Protein AF-A0A4P6P879-F1 (afdb_monomer)

Solvent-accessible surface area (backbone atoms only — not comparable to full-atom values): 18574 Å² total; per-residue (Å²): 135,86,82,82,80,83,80,78,81,81,80,88,76,80,97,65,87,77,77,68,68,62,49,76,44,60,53,79,75,49,51,70,60,40,69,49,75,51,76,54,94,90,34,53,30,33,41,29,28,63,35,76,68,46,49,55,52,47,68,66,58,77,67,74,87,48,72,60,19,49,53,48,20,42,33,43,28,16,52,76,67,34,35,59,60,36,40,61,31,41,62,41,30,53,52,40,63,72,67,57,37,61,81,78,70,46,84,54,44,59,33,39,34,34,41,37,82,75,69,39,63,48,46,76,42,72,90,80,53,29,27,33,30,80,87,76,69,50,51,21,33,74,81,32,43,46,69,60,89,58,62,81,75,31,56,48,44,42,20,63,47,65,52,74,59,92,52,37,34,36,40,56,44,80,84,78,93,70,70,49,80,58,71,74,68,57,88,80,45,94,60,56,70,70,56,34,44,54,49,22,46,60,61,60,33,49,70,57,38,48,57,52,40,75,74,38,64,74,57,65,77,44,56,50,100,56,47,37,43,61,45,37,61,21,24,68,46,52,63,67,51,30,47,54,43,46,79,70,67,39,66,45,64,56,50,19,76,84,35,45,37,20,49,54,44,3,52,77,71,65,31,45,70,44,28,14,53,37,47,73,60,67,31,74,55,62,58,50,72,57,96,92,38,51,30,66,26,50,60,56,44,35,34,74,74,68,66,38,52,70,68,60,38,50,51,53,54,49,55,29,51,54,56,51,78,76,116

Organism: NCBI:txid718192

Secondary structure (DSSP, 8-state):
--------------S---PPPPEEEEGGGSPBTSEEEEEETTEEEEEEB--HHHHHHHHH--PPPPHHHHHHHHHHHHHHH-HHHHHHHHHHHHHHHHTTHHHHH-SSEEEE-B-TTT-PBPEEETTTTEEEETTTTEEEETTS-BSS--GGG--------EEEETTEEEEPPP--SS-------TTTSSS-HHHHHHHHHHTT-HHHHHHHHHH-GGGGG---TT---HHHHHTTS-HHHHHHHHHTT--SSPPPTTS--HHHHHHHTT-HHHHHHHHHTT---S-EEETTEEEPPHHHIIIIIS---HHHHHHHHHHHHHHHH--

Structure (mmCIF, N/CA/C/O backbone):
data_AF-A0A4P6P879-F1
#
_entry.id   AF-A0A4P6P879-F1
#
loop_
_atom_site.group_PDB
_atom_site.id
_atom_site.type_symbol
_atom_site.label_atom_id
_atom_site.label_alt_id
_atom_site.label_comp_id
_atom_site.label_asym_id
_atom_site.label_entity_id
_atom_site.label_seq_id
_atom_site.pdbx_PDB_ins_code
_atom_site.Cartn_x
_atom_site.Cartn_y
_atom_site.Cartn_z
_atom_site.occupancy
_atom_site.B_iso_or_equiv
_atom_site.auth_seq_id
_atom_site.auth_comp_id
_atom_site.auth_asym_id
_atom_site.auth_atom_id
_atom_site.pdbx_PDB_model_num
ATOM 1 N N . MET A 1 1 ? -18.768 2.210 -43.952 1.00 38.03 1 MET A N 1
ATOM 2 C CA . MET A 1 1 ? -17.533 1.790 -43.252 1.00 38.03 1 MET A CA 1
ATOM 3 C C . MET A 1 1 ? -17.936 1.179 -41.919 1.00 38.03 1 MET A C 1
ATOM 5 O O . MET A 1 1 ? -18.589 1.850 -41.131 1.00 38.03 1 MET A O 1
ATOM 9 N N . LYS A 1 2 ? -17.688 -0.123 -41.742 1.00 30.06 2 LYS A N 1
ATOM 10 C CA . LYS A 1 2 ? -18.157 -0.923 -40.600 1.00 30.06 2 LYS A CA 1
ATOM 11 C C . LYS A 1 2 ? -17.471 -0.458 -39.306 1.00 30.06 2 LYS A C 1
ATOM 13 O O . LYS A 1 2 ? -16.247 -0.473 -39.237 1.00 30.06 2 LYS A O 1
ATOM 18 N N . LYS A 1 3 ? -18.254 -0.062 -38.295 1.00 31.73 3 LYS A N 1
ATOM 19 C CA . LYS A 1 3 ? -17.787 0.110 -36.911 1.00 31.73 3 LYS A CA 1
ATOM 20 C C . LYS A 1 3 ? -17.579 -1.283 -36.316 1.00 31.73 3 LYS A C 1
ATOM 22 O O . LYS A 1 3 ? -18.543 -2.028 -36.165 1.00 31.73 3 LYS A O 1
ATOM 27 N N . LEU A 1 4 ? -16.330 -1.644 -36.036 1.00 29.70 4 LEU A N 1
ATOM 28 C CA . LEU A 1 4 ? -15.995 -2.859 -35.301 1.00 29.70 4 LEU A CA 1
ATOM 29 C C . LEU A 1 4 ? -16.229 -2.575 -33.811 1.00 29.70 4 LEU A C 1
ATOM 31 O O . LEU A 1 4 ? -15.436 -1.896 -33.166 1.00 29.70 4 LEU A O 1
ATOM 35 N N . LEU A 1 5 ? -17.376 -3.026 -33.309 1.00 29.38 5 LEU A N 1
ATOM 36 C CA . LEU A 1 5 ? -17.724 -3.018 -31.894 1.00 29.38 5 LEU A CA 1
ATOM 37 C C . LEU A 1 5 ? -16.900 -4.130 -31.222 1.00 29.38 5 LEU A C 1
ATOM 3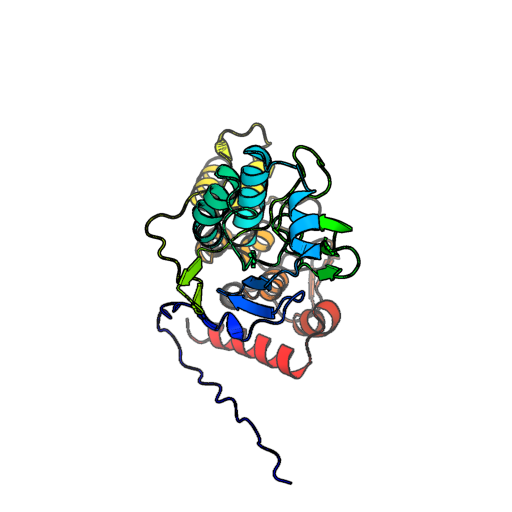9 O O . LEU A 1 5 ? -17.183 -5.310 -31.424 1.00 29.38 5 LEU A O 1
ATOM 43 N N . LEU A 1 6 ? -15.840 -3.775 -30.493 1.00 26.84 6 LEU A N 1
ATOM 44 C CA . LEU A 1 6 ? -15.086 -4.740 -29.694 1.00 26.84 6 LEU A CA 1
ATOM 45 C C . LEU A 1 6 ? -15.890 -5.015 -28.415 1.00 26.84 6 LEU A C 1
ATOM 47 O O . LEU A 1 6 ? -15.860 -4.236 -27.466 1.00 26.84 6 LEU A O 1
ATOM 51 N N . LEU A 1 7 ? -16.672 -6.092 -28.441 1.00 26.25 7 LEU A N 1
ATOM 52 C CA . LEU A 1 7 ? -17.423 -6.597 -27.298 1.00 26.25 7 LEU A CA 1
ATOM 53 C C . LEU A 1 7 ? -16.420 -7.208 -26.301 1.00 26.25 7 LEU A C 1
ATOM 55 O O . LEU A 1 7 ? -15.882 -8.286 -26.547 1.00 26.25 7 LEU A O 1
ATOM 59 N N . ILE A 1 8 ? -16.126 -6.513 -25.201 1.00 30.23 8 ILE A N 1
ATOM 60 C CA . ILE A 1 8 ? -15.365 -7.090 -24.087 1.00 30.23 8 ILE A CA 1
ATOM 61 C C . ILE A 1 8 ? -16.363 -7.882 -23.239 1.00 30.23 8 ILE A C 1
ATOM 63 O O . ILE A 1 8 ? -17.194 -7.309 -22.540 1.00 30.23 8 ILE A O 1
ATOM 67 N N . LEU A 1 9 ? -16.309 -9.210 -23.351 1.00 25.48 9 LEU A N 1
ATOM 68 C CA . LEU A 1 9 ? -17.027 -10.130 -22.472 1.00 25.48 9 LEU A CA 1
ATOM 69 C C . LEU A 1 9 ? -16.445 -10.017 -21.058 1.00 25.48 9 LEU A C 1
ATOM 71 O O . LEU A 1 9 ? -15.342 -10.490 -20.793 1.00 25.48 9 LEU A O 1
ATOM 75 N N . ILE A 1 10 ? -17.195 -9.390 -20.151 1.00 33.72 10 ILE A N 1
ATOM 76 C CA . ILE A 1 10 ? -16.936 -9.456 -18.713 1.00 33.72 10 ILE A CA 1
ATOM 77 C C . ILE A 1 10 ? -17.448 -10.817 -18.247 1.00 33.72 10 ILE A C 1
ATOM 79 O O . ILE A 1 10 ? -18.652 -11.037 -18.134 1.00 33.72 10 ILE A O 1
ATOM 83 N N . VAL A 1 11 ? -16.526 -11.748 -18.024 1.00 28.61 11 VAL A N 1
ATOM 84 C CA . VAL A 1 11 ? -16.827 -13.043 -17.419 1.00 28.61 11 VAL A CA 1
ATOM 85 C C . VAL A 1 11 ? -16.623 -12.896 -15.914 1.00 28.61 11 VAL A C 1
ATOM 87 O O . VAL A 1 11 ? -15.495 -12.853 -15.429 1.00 28.61 11 VAL A O 1
ATOM 90 N N . SER A 1 12 ? -17.723 -12.774 -15.173 1.00 38.22 12 SER A N 1
ATOM 91 C CA . SER A 1 12 ? -17.740 -12.907 -13.719 1.00 38.22 12 SER A CA 1
ATOM 92 C C . SER A 1 12 ? -17.743 -14.392 -13.353 1.00 38.22 12 SER A C 1
ATOM 94 O O . SER A 1 12 ? -18.744 -15.077 -13.528 1.00 38.22 12 SER A O 1
ATOM 96 N N . PHE A 1 13 ? -16.630 -14.904 -12.828 1.00 33.41 13 PHE A N 1
ATOM 97 C CA . PHE A 1 13 ? -16.599 -16.207 -12.161 1.00 33.41 13 PHE A CA 1
ATOM 98 C C . PHE A 1 13 ? -15.803 -16.114 -10.861 1.00 33.41 13 PHE A C 1
ATOM 100 O O . PHE A 1 13 ? -14.719 -15.533 -10.805 1.00 33.41 13 PHE A O 1
ATOM 107 N N . GLY A 1 14 ? -16.407 -16.642 -9.798 1.00 32.06 14 GLY A N 1
ATOM 108 C CA . GLY A 1 14 ? -15.864 -16.629 -8.450 1.00 32.06 14 GLY A CA 1
ATOM 109 C C . GLY A 1 14 ? -14.714 -17.611 -8.232 1.00 32.06 14 GLY A C 1
ATOM 110 O O . GLY A 1 14 ? -14.540 -18.579 -8.963 1.00 32.06 14 GLY A O 1
ATOM 111 N N . GLY A 1 15 ? -13.970 -17.364 -7.154 1.00 36.19 15 GLY A N 1
ATOM 112 C CA . GLY A 1 15 ? -13.419 -18.413 -6.293 1.00 36.19 15 GLY A CA 1
ATOM 113 C C . GLY A 1 15 ? -12.375 -19.380 -6.857 1.00 36.19 15 GLY A C 1
ATOM 114 O O . GLY A 1 15 ? -12.137 -20.395 -6.212 1.00 36.19 15 GLY A O 1
ATOM 115 N N . GLN A 1 16 ? -11.729 -19.104 -7.991 1.00 30.27 16 GLN A N 1
ATOM 116 C CA . GLN A 1 16 ? -10.491 -19.790 -8.380 1.00 30.27 16 GLN A CA 1
ATOM 117 C C . GLN A 1 16 ? -9.302 -18.852 -8.180 1.00 30.27 16 GLN A C 1
ATOM 119 O O . GLN A 1 16 ? -9.335 -17.689 -8.582 1.00 30.27 16 GLN A O 1
ATOM 124 N N . ALA A 1 17 ? -8.254 -19.354 -7.523 1.00 37.59 17 ALA A N 1
ATOM 125 C CA . ALA A 1 17 ? -6.972 -18.673 -7.456 1.00 37.59 17 ALA A CA 1
ATOM 126 C C . ALA A 1 17 ? -6.462 -18.499 -8.893 1.00 37.59 17 ALA A C 1
ATOM 128 O O . ALA A 1 17 ? -5.999 -19.457 -9.503 1.00 37.59 17 ALA A O 1
ATOM 129 N N . PHE A 1 18 ? -6.609 -17.296 -9.449 1.00 42.91 18 PHE A N 1
ATOM 130 C CA . PHE A 1 18 ? -6.016 -16.948 -10.733 1.00 42.91 18 PHE A CA 1
ATOM 131 C C . PHE A 1 18 ? -4.501 -17.131 -10.612 1.00 42.91 18 PHE A C 1
ATOM 133 O O . PHE A 1 18 ? -3.836 -16.380 -9.890 1.00 42.91 18 PHE A O 1
ATOM 140 N N . GLU A 1 19 ? -3.955 -18.135 -11.297 1.00 58.19 19 GLU A N 1
ATOM 141 C CA . GLU A 1 19 ? -2.528 -18.158 -11.586 1.00 58.19 19 GLU A CA 1
ATOM 142 C C . GLU A 1 19 ? -2.240 -16.933 -12.450 1.00 58.19 19 GLU A C 1
ATOM 144 O O . GLU A 1 19 ? -2.806 -16.742 -13.525 1.00 58.19 19 GLU A O 1
ATOM 149 N N . VAL A 1 20 ? -1.424 -16.030 -11.918 1.00 74.75 20 VAL A N 1
ATOM 150 C CA . VAL A 1 20 ? -0.983 -14.859 -12.668 1.00 74.75 20 VAL A CA 1
ATOM 151 C C . VAL A 1 20 ? -0.050 -15.385 -13.746 1.00 74.75 20 VAL A C 1
ATOM 153 O O . VAL A 1 20 ? 0.954 -16.004 -13.412 1.00 74.75 20 VAL A O 1
ATOM 156 N N . GLU A 1 21 ? -0.381 -15.166 -15.013 1.00 86.38 21 GLU A N 1
ATOM 157 C CA . GLU A 1 21 ? 0.463 -15.573 -16.135 1.00 86.38 21 GLU A CA 1
ATOM 158 C C . GLU A 1 21 ? 1.544 -14.529 -16.451 1.00 86.38 21 GLU A C 1
ATOM 160 O O . GLU A 1 21 ? 1.458 -13.356 -16.067 1.00 86.38 21 GLU A O 1
ATOM 165 N N . ASP A 1 22 ? 2.572 -14.966 -17.178 1.00 92.56 22 ASP A N 1
ATOM 166 C CA . ASP A 1 22 ? 3.590 -14.081 -17.736 1.00 92.56 22 ASP A CA 1
ATOM 167 C C . ASP A 1 22 ? 2.964 -13.064 -18.701 1.00 92.56 22 ASP A C 1
ATOM 169 O O . ASP A 1 22 ? 2.198 -13.419 -19.601 1.00 92.56 22 ASP A O 1
ATOM 173 N N . ILE A 1 23 ? 3.377 -11.800 -18.606 1.00 94.62 23 ILE A N 1
ATOM 174 C CA . ILE A 1 23 ? 3.010 -10.783 -19.596 1.00 94.62 23 ILE A CA 1
ATOM 175 C C . ILE A 1 23 ? 4.058 -10.775 -20.703 1.00 94.62 23 ILE A C 1
ATOM 177 O O . ILE A 1 23 ? 5.223 -10.460 -20.466 1.00 94.62 23 ILE A O 1
ATOM 181 N N . LYS A 1 24 ? 3.628 -11.065 -21.934 1.00 95.12 24 LYS A N 1
ATOM 182 C CA . LYS A 1 24 ? 4.489 -11.096 -23.123 1.00 95.12 24 LYS A CA 1
ATOM 183 C C . LYS A 1 24 ? 4.198 -9.904 -24.031 1.00 95.12 24 LYS A C 1
ATOM 185 O O . LYS A 1 24 ? 3.073 -9.718 -24.485 1.00 95.12 24 LYS A O 1
ATOM 190 N N . ILE A 1 25 ? 5.224 -9.115 -24.334 1.00 95.25 25 ILE A N 1
ATOM 191 C CA . ILE A 1 25 ? 5.142 -7.911 -25.167 1.00 95.25 25 ILE A CA 1
ATOM 192 C C . ILE A 1 25 ? 6.143 -8.033 -26.318 1.00 95.25 25 ILE A C 1
ATOM 194 O O . ILE A 1 25 ? 7.320 -8.319 -26.110 1.00 95.25 25 ILE A O 1
ATOM 198 N N . ASN A 1 26 ? 5.695 -7.776 -27.549 1.00 94.88 26 ASN A N 1
ATOM 199 C CA . ASN A 1 26 ? 6.602 -7.691 -28.692 1.00 94.88 26 ASN A CA 1
ATOM 200 C C . ASN A 1 26 ? 7.369 -6.356 -28.657 1.00 94.88 26 ASN A C 1
ATOM 202 O O . ASN A 1 26 ? 6.819 -5.295 -28.954 1.00 94.88 26 ASN A O 1
ATOM 206 N N . ALA A 1 27 ? 8.656 -6.422 -28.329 1.00 91.88 27 ALA A N 1
ATOM 207 C CA . ALA A 1 27 ? 9.591 -5.306 -28.244 1.00 91.88 27 ALA A CA 1
ATOM 208 C C . ALA A 1 27 ? 9.759 -4.517 -29.555 1.00 91.88 27 ALA A C 1
ATO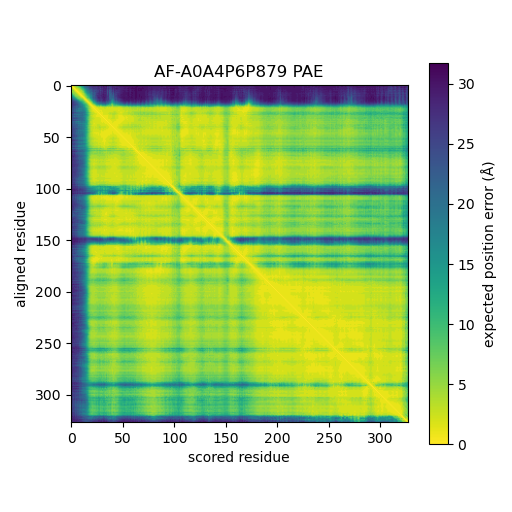M 210 O O . ALA A 1 27 ? 10.152 -3.342 -29.530 1.00 91.88 27 ALA A O 1
ATOM 211 N N . ALA A 1 28 ? 9.479 -5.132 -30.708 1.00 90.88 28 ALA A N 1
ATOM 212 C CA . ALA A 1 28 ? 9.500 -4.438 -31.995 1.00 90.88 28 ALA A CA 1
ATOM 213 C C . ALA A 1 28 ? 8.370 -3.402 -32.100 1.00 90.88 28 ALA A C 1
ATOM 215 O O . ALA A 1 28 ? 8.560 -2.359 -32.719 1.00 90.88 28 ALA A O 1
ATOM 216 N N . ASN A 1 29 ? 7.244 -3.655 -31.428 1.00 94.06 29 ASN A N 1
ATOM 217 C CA . ASN A 1 29 ? 6.055 -2.803 -31.459 1.00 94.06 29 ASN A CA 1
ATOM 218 C C . ASN A 1 29 ? 6.073 -1.707 -30.384 1.00 94.06 29 ASN A C 1
ATOM 220 O O . ASN A 1 29 ? 5.178 -0.864 -30.355 1.00 94.06 29 ASN A O 1
ATOM 224 N N . LEU A 1 30 ? 7.061 -1.716 -29.483 1.00 95.31 30 LEU A N 1
ATOM 225 C CA . LEU A 1 30 ? 7.176 -0.688 -28.455 1.00 95.31 30 LEU A CA 1
ATOM 226 C C . LEU A 1 30 ? 7.510 0.670 -29.092 1.00 95.31 30 LEU A C 1
ATOM 228 O O . LEU A 1 30 ? 8.489 0.759 -29.846 1.00 95.31 30 LEU A O 1
ATOM 232 N N . PRO A 1 31 ? 6.756 1.737 -28.764 1.00 96.56 31 PRO A N 1
ATOM 233 C CA . PRO A 1 31 ? 7.074 3.073 -29.233 1.00 96.56 31 PRO A CA 1
ATOM 234 C C . PRO A 1 31 ? 8.420 3.511 -28.655 1.00 96.56 31 PRO A C 1
ATOM 236 O O . PRO A 1 31 ? 8.660 3.426 -27.450 1.00 96.56 31 PRO A O 1
ATOM 239 N N . ILE A 1 32 ? 9.307 3.999 -29.520 1.00 95.50 32 ILE A N 1
ATOM 240 C CA . ILE A 1 32 ? 10.586 4.553 -29.079 1.00 95.50 32 ILE A CA 1
ATOM 241 C C . ILE A 1 32 ? 10.317 5.879 -28.367 1.00 95.50 32 ILE A C 1
ATOM 243 O O . ILE A 1 32 ? 9.577 6.728 -28.863 1.00 95.50 32 ILE A O 1
ATOM 247 N N . GLY A 1 33 ? 10.933 6.062 -27.205 1.00 95.31 33 GLY A N 1
ATOM 248 C CA . GLY A 1 33 ? 10.904 7.322 -26.473 1.00 95.31 33 GLY A CA 1
ATOM 249 C C . GLY A 1 33 ? 9.684 7.538 -25.582 1.00 95.31 33 GLY A C 1
ATOM 250 O O . GLY A 1 33 ? 9.679 8.491 -24.805 1.00 95.31 33 GLY A O 1
ATOM 251 N N . LYS A 1 34 ? 8.668 6.671 -25.663 1.00 96.62 34 LYS A N 1
ATOM 252 C CA . LYS A 1 34 ? 7.419 6.788 -24.902 1.00 96.62 34 LYS A CA 1
ATOM 253 C C . LYS A 1 34 ? 7.117 5.508 -24.140 1.00 96.62 34 LYS A C 1
ATOM 255 O O . LYS A 1 34 ? 7.379 4.410 -24.621 1.00 96.62 34 LYS A O 1
ATOM 260 N N . HIS A 1 35 ? 6.525 5.658 -22.960 1.00 97.06 35 HIS A N 1
ATOM 261 C CA . HIS A 1 35 ? 6.058 4.516 -22.188 1.00 97.06 35 HIS A CA 1
ATOM 262 C C . HIS A 1 35 ? 4.755 3.969 -22.763 1.00 97.06 35 HIS A C 1
ATOM 264 O O . HIS A 1 35 ? 3.842 4.741 -23.067 1.00 97.06 35 HIS A O 1
ATOM 270 N N . ILE A 1 36 ? 4.628 2.645 -22.796 1.00 97.06 36 ILE A N 1
ATOM 271 C CA . ILE A 1 36 ? 3.312 2.007 -22.687 1.00 97.06 36 ILE A CA 1
ATOM 272 C C . ILE A 1 36 ? 2.998 1.765 -21.209 1.00 97.06 36 ILE A C 1
ATOM 274 O O . ILE A 1 36 ? 3.911 1.631 -20.388 1.00 97.06 36 ILE A O 1
ATOM 278 N N . ARG A 1 37 ? 1.707 1.735 -20.869 1.00 96.06 37 ARG A N 1
ATOM 279 C CA . ARG A 1 37 ? 1.221 1.556 -19.498 1.00 96.06 37 ARG A CA 1
ATOM 280 C C . ARG A 1 37 ? 0.140 0.493 -19.458 1.00 96.06 37 ARG A C 1
ATOM 282 O O . ARG A 1 37 ? -0.705 0.450 -20.347 1.00 96.06 37 ARG A O 1
ATOM 289 N N . PHE A 1 38 ? 0.169 -0.330 -18.424 1.00 94.31 38 PHE A N 1
ATOM 290 C CA . PHE A 1 38 ? -0.857 -1.326 -18.133 1.00 94.31 38 PHE A CA 1
ATOM 291 C C . PHE A 1 38 ? -0.824 -1.669 -16.643 1.00 94.31 38 PHE A C 1
ATOM 293 O O . PHE A 1 38 ? 0.059 -1.225 -15.905 1.00 94.31 38 PHE A O 1
ATOM 300 N N . GLU A 1 39 ? -1.801 -2.447 -16.198 1.00 91.44 39 GLU A N 1
ATOM 301 C CA . GLU A 1 39 ? -1.866 -2.946 -14.833 1.00 91.44 39 GLU A CA 1
ATOM 302 C C . GLU A 1 39 ? -1.247 -4.347 -14.745 1.00 91.44 39 GLU A C 1
ATOM 304 O O . GLU A 1 39 ? -1.592 -5.236 -15.519 1.00 91.44 39 GLU A O 1
ATOM 309 N N . TRP A 1 40 ? -0.339 -4.550 -13.790 1.00 91.56 40 TRP A N 1
ATOM 310 C CA . TRP A 1 40 ? 0.222 -5.859 -13.447 1.00 91.56 40 TRP A CA 1
ATOM 311 C C . TRP A 1 40 ? 0.092 -6.058 -11.939 1.00 91.56 40 TRP A C 1
ATOM 313 O O . TRP A 1 40 ? 0.623 -5.266 -11.164 1.00 91.56 40 TRP A O 1
ATOM 323 N N . LEU A 1 41 ? -0.656 -7.082 -11.507 1.00 88.75 41 LEU A N 1
ATOM 324 C CA . LEU A 1 41 ? -0.932 -7.365 -10.084 1.00 88.75 41 LEU A CA 1
ATOM 325 C C . LEU A 1 41 ? -1.574 -6.186 -9.326 1.00 88.75 41 LEU A C 1
ATOM 327 O O . LEU A 1 41 ? -1.261 -5.926 -8.152 1.00 88.75 41 LEU A O 1
ATOM 331 N N . SER A 1 42 ? -2.443 -5.437 -10.006 1.00 87.50 42 SER A N 1
ATOM 332 C CA . SER A 1 42 ? -3.003 -4.178 -9.501 1.00 87.50 42 SER A CA 1
ATOM 333 C C . SER A 1 42 ? -1.938 -3.162 -9.106 1.00 87.50 42 SER A C 1
ATOM 335 O O . SER A 1 42 ? -2.070 -2.449 -8.111 1.00 87.50 42 SER A O 1
ATOM 337 N N . MET A 1 43 ? -0.836 -3.146 -9.855 1.00 90.00 43 MET A N 1
ATOM 338 C CA . MET A 1 43 ? 0.195 -2.124 -9.795 1.00 90.00 43 MET A CA 1
ATOM 339 C C . MET A 1 43 ? 0.359 -1.512 -11.193 1.00 90.00 43 MET A C 1
ATOM 341 O O . MET A 1 43 ? 0.584 -2.249 -12.163 1.00 90.00 43 MET A O 1
ATOM 345 N N . PRO A 1 44 ? 0.271 -0.177 -11.326 1.00 94.44 44 PRO A N 1
ATOM 346 C CA . PRO A 1 44 ? 0.614 0.504 -12.565 1.00 94.44 44 PRO A CA 1
ATOM 347 C C . PRO A 1 44 ? 2.026 0.118 -12.997 1.00 94.44 44 PRO A C 1
ATOM 349 O O . PRO A 1 44 ? 2.969 0.240 -12.220 1.00 94.44 44 PRO A O 1
ATOM 352 N N . THR A 1 45 ? 2.178 -0.347 -14.230 1.00 96.06 45 THR A N 1
ATOM 353 C CA . THR A 1 45 ? 3.460 -0.780 -14.790 1.00 96.06 45 THR A CA 1
ATOM 354 C C . THR A 1 45 ? 3.740 -0.018 -16.072 1.00 96.06 45 THR A C 1
ATOM 356 O O . THR A 1 45 ? 2.841 0.242 -16.875 1.00 96.06 45 THR A O 1
ATOM 359 N N . MET A 1 46 ? 4.993 0.394 -16.235 1.00 97.06 46 MET A N 1
ATOM 360 C CA . MET A 1 46 ? 5.471 1.216 -17.336 1.00 97.06 46 MET A CA 1
ATOM 361 C C . MET A 1 46 ? 6.602 0.492 -18.055 1.00 97.06 46 MET A C 1
ATOM 363 O O . MET A 1 46 ? 7.529 0.004 -17.412 1.00 97.06 46 MET A O 1
ATOM 367 N N . VAL A 1 47 ? 6.540 0.453 -19.386 1.00 96.56 47 VAL A N 1
ATOM 368 C CA . VAL A 1 47 ? 7.589 -0.128 -20.235 1.00 96.56 47 VAL A CA 1
ATOM 369 C C . VAL A 1 47 ? 8.074 0.931 -21.213 1.00 96.56 47 VAL A C 1
ATOM 371 O O . VAL A 1 47 ? 7.273 1.469 -21.979 1.00 96.56 47 VAL A O 1
ATOM 374 N N . LEU A 1 48 ? 9.375 1.216 -21.200 1.00 95.69 48 LEU A N 1
ATOM 375 C CA . LEU A 1 48 ? 10.031 2.186 -22.072 1.00 95.69 48 LEU A CA 1
ATOM 376 C C . LEU A 1 48 ? 11.041 1.497 -22.979 1.00 95.69 48 LEU A C 1
ATOM 378 O O . LEU A 1 48 ? 11.951 0.833 -22.495 1.00 95.69 48 LEU A O 1
ATOM 382 N N . LYS A 1 49 ? 10.947 1.751 -24.284 1.00 94.69 49 LYS A N 1
ATOM 383 C CA . LYS A 1 49 ? 12.052 1.549 -25.224 1.00 94.69 49 LYS A CA 1
ATOM 384 C C . LYS A 1 49 ? 12.744 2.903 -25.438 1.00 94.69 49 LYS A C 1
ATOM 386 O O . LYS A 1 49 ? 12.214 3.719 -26.196 1.00 94.69 49 LYS A O 1
ATOM 391 N N . PRO A 1 50 ? 13.849 3.207 -24.735 1.00 93.94 50 PRO A N 1
ATOM 392 C CA . PRO A 1 50 ? 14.406 4.552 -24.728 1.00 93.94 50 PRO A CA 1
ATOM 393 C C . PRO A 1 50 ? 15.003 4.950 -26.085 1.00 93.94 50 PRO A C 1
ATOM 395 O O . PRO A 1 50 ? 15.514 4.115 -26.834 1.00 93.94 50 PRO A O 1
ATOM 398 N N . SER A 1 51 ? 14.957 6.247 -26.401 1.00 94.38 51 SER A N 1
ATOM 399 C CA . SER A 1 51 ? 15.710 6.818 -27.525 1.00 94.38 51 SER A CA 1
ATOM 400 C C . SER A 1 51 ? 17.213 6.895 -27.217 1.00 94.38 51 SER A C 1
ATOM 402 O O . SER A 1 51 ? 17.644 6.743 -26.071 1.00 94.38 51 SER A O 1
ATOM 404 N N . LYS A 1 52 ? 18.040 7.192 -28.229 1.00 92.12 52 LYS A N 1
ATOM 405 C CA . LYS A 1 52 ? 19.488 7.395 -28.031 1.00 92.12 52 LYS A CA 1
ATOM 406 C C . LYS A 1 52 ? 19.769 8.555 -27.070 1.00 92.12 52 LYS A C 1
ATOM 408 O O . LYS A 1 52 ? 20.692 8.483 -26.262 1.00 92.12 52 LYS A O 1
ATOM 413 N N . GLU A 1 53 ? 18.976 9.616 -27.144 1.00 93.25 53 GLU A N 1
ATOM 414 C CA . GLU A 1 53 ? 19.069 10.803 -26.294 1.00 93.25 53 GLU A CA 1
ATOM 415 C C . GLU A 1 53 ? 18.689 10.472 -24.848 1.00 93.25 53 GLU A C 1
ATOM 417 O O . GLU A 1 53 ? 19.387 10.884 -23.919 1.00 93.25 53 GLU A O 1
ATOM 422 N N . GLN A 1 54 ? 17.641 9.667 -24.660 1.00 93.88 54 GLN A N 1
ATOM 423 C CA . GLN A 1 54 ? 17.221 9.186 -23.346 1.00 93.88 54 GLN A CA 1
ATOM 424 C C . GLN A 1 54 ? 18.272 8.288 -22.707 1.00 93.88 54 GLN A C 1
ATOM 426 O O . GLN A 1 54 ? 18.595 8.496 -21.543 1.00 93.88 54 GLN A O 1
ATOM 431 N N . ILE A 1 55 ? 18.875 7.366 -23.465 1.00 91.94 55 ILE A N 1
ATOM 432 C CA . ILE A 1 55 ? 19.990 6.541 -22.974 1.00 91.94 55 ILE A CA 1
ATOM 433 C C . ILE A 1 55 ? 21.127 7.438 -22.470 1.00 91.94 55 ILE A C 1
ATOM 435 O O . ILE A 1 55 ? 21.596 7.262 -21.349 1.00 91.94 55 ILE A O 1
ATOM 439 N N . LYS A 1 56 ? 21.517 8.465 -23.240 1.00 91.19 56 LYS A N 1
ATOM 440 C CA . LYS A 1 56 ? 22.530 9.443 -22.805 1.00 91.19 56 LYS A CA 1
ATOM 441 C C . LYS A 1 56 ? 22.102 10.238 -21.569 1.00 91.19 56 LYS A C 1
ATOM 443 O O . LYS A 1 56 ? 22.961 10.658 -20.800 1.00 91.19 56 LYS A O 1
ATOM 448 N N . SER A 1 57 ? 20.813 10.541 -21.410 1.00 91.81 57 SER A N 1
ATOM 449 C CA . SER A 1 57 ? 20.282 11.226 -20.220 1.00 91.81 57 SER A CA 1
ATOM 450 C C . SER A 1 57 ? 20.387 10.340 -18.979 1.00 91.81 57 SER A C 1
ATOM 452 O O . SER A 1 57 ? 20.949 10.744 -17.966 1.00 91.81 57 SER A O 1
ATOM 454 N N . ILE A 1 58 ? 19.952 9.087 -19.104 1.00 90.81 58 ILE A N 1
ATOM 455 C CA . ILE A 1 58 ? 20.007 8.076 -18.048 1.00 90.81 58 ILE A CA 1
ATOM 456 C C . ILE A 1 58 ? 21.462 7.814 -17.622 1.00 90.81 58 ILE A C 1
ATOM 458 O O . ILE A 1 58 ? 21.766 7.793 -16.432 1.00 90.81 58 ILE A O 1
ATOM 462 N N . GLN A 1 59 ? 22.382 7.683 -18.584 1.00 88.88 59 GLN A N 1
ATOM 463 C CA . GLN A 1 59 ? 23.819 7.494 -18.333 1.00 88.88 59 GLN A CA 1
ATOM 464 C C . GLN A 1 59 ? 24.476 8.688 -17.629 1.00 88.88 59 GLN A C 1
ATOM 466 O O . GLN A 1 59 ? 25.459 8.511 -16.916 1.00 88.88 59 GLN A O 1
ATOM 471 N N . ARG A 1 60 ? 23.944 9.905 -17.810 1.00 90.31 60 ARG A N 1
ATOM 472 C CA . ARG A 1 60 ? 24.423 11.103 -17.101 1.00 90.31 60 ARG A CA 1
ATOM 473 C C . ARG A 1 60 ? 24.008 11.123 -15.632 1.00 90.31 60 ARG A C 1
ATOM 475 O O . ARG A 1 60 ? 24.658 11.807 -14.847 1.00 90.31 60 ARG A O 1
ATOM 482 N N . ASN A 1 61 ? 22.963 10.388 -15.247 1.00 88.25 61 ASN A N 1
ATOM 483 C CA . ASN A 1 61 ? 22.604 10.245 -13.844 1.00 88.25 61 ASN A CA 1
ATOM 484 C C . ASN A 1 61 ? 23.614 9.324 -13.145 1.00 88.25 61 ASN A C 1
ATOM 486 O O . ASN A 1 61 ? 23.603 8.109 -13.344 1.00 88.25 61 ASN A O 1
ATOM 490 N N . THR A 1 62 ? 24.475 9.897 -12.308 1.00 85.69 62 THR A N 1
ATOM 491 C CA . THR A 1 62 ? 25.486 9.168 -11.528 1.00 85.69 62 THR A CA 1
ATOM 492 C C . THR A 1 62 ? 25.021 8.832 -10.111 1.00 85.69 62 THR A C 1
ATOM 494 O O . THR A 1 62 ? 25.770 8.210 -9.354 1.00 85.69 62 THR A O 1
ATOM 497 N N . ASN A 1 63 ? 23.790 9.204 -9.737 1.00 85.00 63 ASN A N 1
ATOM 498 C CA . ASN A 1 63 ? 23.257 8.890 -8.417 1.00 85.00 63 ASN A CA 1
ATOM 499 C C . ASN A 1 63 ? 23.123 7.381 -8.245 1.00 85.00 63 ASN A C 1
ATOM 501 O O . ASN A 1 63 ? 22.531 6.673 -9.070 1.00 85.00 63 ASN A O 1
ATOM 505 N N . LYS A 1 64 ? 23.672 6.899 -7.133 1.00 80.69 64 LYS A N 1
ATOM 506 C CA . LYS A 1 64 ? 23.611 5.497 -6.746 1.00 80.69 64 LYS A CA 1
ATOM 507 C C . LYS A 1 64 ? 22.483 5.294 -5.755 1.00 80.69 64 LYS A C 1
ATOM 509 O O . LYS A 1 64 ? 22.323 6.057 -4.808 1.00 80.69 64 LYS A O 1
ATOM 514 N N . VAL A 1 65 ? 21.738 4.219 -5.960 1.00 84.88 65 VAL A N 1
ATOM 515 C CA . VAL A 1 65 ? 20.749 3.754 -4.995 1.00 84.88 65 VAL A CA 1
ATOM 516 C C . VAL A 1 65 ? 21.486 3.162 -3.796 1.00 84.88 65 VAL A C 1
ATOM 518 O O . VAL A 1 65 ? 22.271 2.226 -3.946 1.00 84.88 65 VAL A O 1
ATOM 521 N N . THR A 1 66 ? 21.247 3.709 -2.605 1.00 85.25 66 THR A N 1
ATOM 522 C CA . THR A 1 66 ? 21.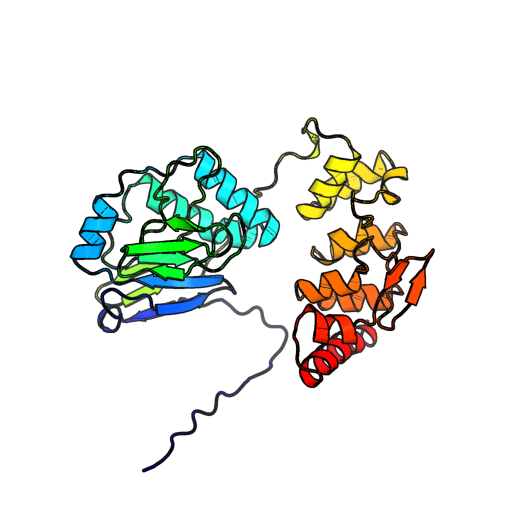839 3.181 -1.370 1.00 85.25 66 THR A CA 1
ATOM 523 C C . THR A 1 66 ? 20.985 2.059 -0.777 1.00 85.25 66 THR A C 1
ATOM 525 O O . THR A 1 66 ? 19.794 1.923 -1.073 1.00 85.25 66 THR A O 1
ATOM 528 N N . VAL A 1 67 ? 21.585 1.266 0.117 1.00 86.50 67 VAL A N 1
ATOM 529 C CA . VAL A 1 67 ? 20.867 0.231 0.882 1.00 86.50 67 VAL A CA 1
ATOM 530 C C . VAL A 1 67 ? 19.726 0.841 1.702 1.00 86.50 67 VAL A C 1
ATOM 532 O O . VAL A 1 67 ? 18.647 0.254 1.771 1.00 86.50 67 VAL A O 1
ATOM 535 N N . GLU A 1 68 ? 19.926 2.031 2.275 1.00 86.75 68 GLU A N 1
ATOM 536 C CA . GLU A 1 68 ? 18.890 2.695 3.071 1.00 86.75 68 GLU A CA 1
ATOM 537 C C . GLU A 1 68 ? 17.719 3.165 2.197 1.00 86.75 68 GLU A C 1
ATOM 539 O O . GLU A 1 68 ? 16.566 2.980 2.583 1.00 86.75 68 GLU A O 1
ATOM 544 N N . ASN A 1 69 ? 17.977 3.656 0.975 1.00 86.31 69 ASN A N 1
ATOM 545 C CA . ASN A 1 69 ? 16.904 4.024 0.040 1.00 86.31 69 ASN A CA 1
ATOM 546 C C . ASN A 1 69 ? 16.020 2.821 -0.310 1.00 86.31 69 ASN A C 1
ATOM 548 O O . ASN A 1 69 ? 14.791 2.932 -0.303 1.00 86.31 69 ASN A O 1
ATOM 552 N N . LEU A 1 70 ? 16.633 1.662 -0.578 1.00 89.75 70 LEU A N 1
ATOM 553 C CA . LEU A 1 70 ? 15.906 0.417 -0.838 1.00 89.75 70 LEU A CA 1
ATOM 554 C C . LEU A 1 70 ? 15.092 0.005 0.387 1.00 89.75 70 LEU A C 1
ATOM 556 O O . LEU A 1 70 ? 13.888 -0.220 0.284 1.00 89.75 70 LEU A O 1
ATOM 560 N N . LYS A 1 71 ? 15.729 -0.046 1.558 1.00 90.69 71 LYS A N 1
ATOM 561 C CA . LYS A 1 71 ? 15.088 -0.437 2.816 1.00 90.69 71 LYS A CA 1
ATOM 562 C C . LYS A 1 71 ? 13.884 0.447 3.143 1.00 90.69 71 LYS A C 1
ATOM 564 O O . LYS A 1 71 ? 12.823 -0.088 3.460 1.00 90.69 71 LYS A O 1
ATOM 569 N N . ASN A 1 72 ? 14.012 1.766 3.017 1.00 90.25 72 ASN A N 1
ATOM 570 C CA . ASN A 1 72 ? 12.911 2.700 3.248 1.00 90.25 72 ASN A CA 1
ATOM 571 C C . ASN A 1 72 ? 11.795 2.505 2.218 1.00 90.25 72 ASN A C 1
ATOM 573 O O . ASN A 1 72 ? 10.637 2.349 2.612 1.00 90.25 72 ASN A O 1
ATOM 577 N N . SER A 1 73 ? 12.140 2.402 0.928 1.00 92.25 73 SER A N 1
ATOM 578 C CA . SER A 1 73 ? 11.194 2.129 -0.168 1.00 92.25 73 SER A CA 1
ATOM 579 C C . SER A 1 73 ? 10.365 0.877 0.085 1.00 92.25 73 SER A C 1
ATOM 581 O O . SER A 1 73 ? 9.135 0.945 0.085 1.00 92.25 73 SER A O 1
ATOM 583 N N . PHE A 1 74 ? 11.014 -0.248 0.386 1.00 95.12 74 PHE A N 1
ATOM 584 C CA . PHE A 1 74 ? 10.312 -1.498 0.659 1.00 95.12 74 PHE A CA 1
ATOM 585 C C . PHE A 1 74 ? 9.499 -1.454 1.946 1.00 95.12 74 PHE A C 1
ATOM 587 O O . PHE A 1 74 ? 8.385 -1.965 1.955 1.00 95.12 74 PHE A O 1
ATOM 594 N N . ARG A 1 75 ? 9.988 -0.805 3.010 1.00 94.06 75 ARG A N 1
ATOM 595 C CA . ARG A 1 75 ? 9.213 -0.627 4.247 1.00 94.06 75 ARG A CA 1
ATOM 596 C C . ARG A 1 75 ? 7.924 0.145 4.002 1.00 94.06 75 ARG A C 1
ATOM 598 O O . ARG A 1 75 ? 6.853 -0.313 4.389 1.00 94.06 75 ARG A O 1
ATOM 605 N N . SER A 1 76 ? 8.012 1.295 3.340 1.00 92.81 76 SER A N 1
ATOM 606 C CA . SER A 1 76 ? 6.833 2.113 3.044 1.00 92.81 76 SER A CA 1
ATOM 607 C C . SER A 1 76 ? 5.845 1.379 2.141 1.00 92.81 76 SER A C 1
ATOM 609 O O . SER A 1 76 ? 4.640 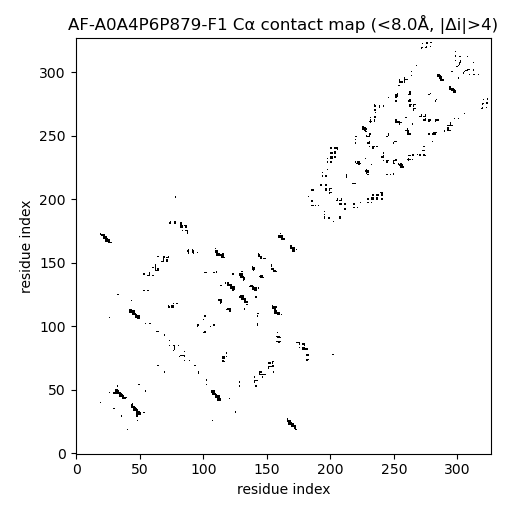1.341 2.411 1.00 92.81 76 SER A O 1
ATOM 611 N N . PHE A 1 77 ? 6.352 0.735 1.090 1.00 94.12 77 PHE A N 1
ATOM 612 C CA . PHE A 1 77 ? 5.501 -0.001 0.170 1.00 94.12 77 PHE A CA 1
ATOM 613 C C . PHE A 1 77 ? 4.862 -1.226 0.820 1.00 94.12 77 PHE A C 1
ATOM 615 O O . PHE A 1 77 ? 3.672 -1.459 0.646 1.00 94.12 77 PHE A O 1
ATOM 622 N N . ALA A 1 78 ? 5.603 -1.985 1.625 1.00 94.81 78 ALA A N 1
ATOM 623 C CA . ALA A 1 78 ? 5.061 -3.128 2.346 1.00 94.81 78 ALA A CA 1
ATOM 624 C C . ALA A 1 78 ? 3.981 -2.716 3.355 1.00 94.81 78 ALA A C 1
ATOM 626 O O . ALA A 1 78 ? 2.967 -3.401 3.473 1.00 94.81 78 ALA A O 1
ATOM 627 N N . LYS A 1 79 ? 4.153 -1.574 4.035 1.00 91.69 79 LYS A N 1
ATOM 628 C CA . LYS A 1 79 ? 3.162 -1.033 4.979 1.00 91.69 79 LYS A CA 1
ATOM 629 C C . LYS A 1 79 ? 1.825 -0.694 4.308 1.00 91.69 79 LYS A C 1
ATOM 631 O O . LYS A 1 79 ? 0.772 -0.833 4.928 1.00 91.69 79 LYS A O 1
ATOM 636 N N . THR A 1 80 ? 1.863 -0.231 3.060 1.00 86.81 80 THR A N 1
ATOM 637 C CA . THR A 1 80 ? 0.678 0.235 2.317 1.00 86.81 80 THR A CA 1
ATOM 638 C C . THR A 1 80 ? 0.078 -0.837 1.409 1.00 86.81 80 THR A C 1
ATOM 640 O O . THR A 1 80 ? -1.138 -0.963 1.332 1.00 86.81 80 THR A O 1
ATOM 643 N N . SER A 1 81 ? 0.923 -1.633 0.757 1.00 88.69 81 SER A N 1
ATOM 644 C CA . SER A 1 81 ? 0.552 -2.593 -0.293 1.00 88.69 81 SER A CA 1
ATOM 645 C C . SER A 1 81 ? 0.729 -4.060 0.119 1.00 88.69 81 SER A C 1
ATOM 647 O O . SER A 1 81 ? 0.356 -4.964 -0.631 1.00 88.69 81 SER A O 1
ATOM 649 N N . GLY A 1 82 ? 1.281 -4.308 1.309 1.00 90.56 82 GLY A N 1
ATOM 650 C CA . GLY A 1 82 ? 1.490 -5.632 1.887 1.00 90.56 82 GLY A CA 1
ATOM 651 C C . GLY A 1 82 ? 2.867 -6.237 1.592 1.00 90.56 82 GLY A C 1
ATOM 652 O O . GLY A 1 82 ? 3.438 -6.079 0.509 1.00 90.56 82 GLY A O 1
ATOM 653 N N . ASN A 1 83 ? 3.375 -7.014 2.555 1.00 93.62 83 ASN A N 1
ATOM 654 C CA . ASN A 1 83 ? 4.671 -7.700 2.478 1.00 93.62 83 ASN A CA 1
ATOM 655 C C . ASN A 1 83 ? 4.803 -8.608 1.241 1.00 93.62 83 ASN A C 1
ATOM 657 O O . ASN A 1 83 ? 5.884 -8.707 0.663 1.00 93.62 83 ASN A O 1
ATOM 661 N N . ARG A 1 84 ? 3.713 -9.247 0.789 1.00 93.00 84 ARG A N 1
ATOM 662 C CA . ARG A 1 84 ? 3.741 -10.136 -0.385 1.00 93.00 84 ARG A CA 1
ATOM 663 C C . ARG A 1 84 ? 4.087 -9.379 -1.670 1.00 93.00 84 ARG A C 1
ATOM 665 O O . ARG A 1 84 ? 5.001 -9.797 -2.371 1.00 93.00 84 ARG A O 1
ATOM 672 N N . LYS A 1 85 ? 3.426 -8.247 -1.954 1.00 93.31 85 LYS A N 1
ATOM 673 C CA . LYS A 1 85 ? 3.743 -7.415 -3.134 1.00 93.31 85 LYS A CA 1
ATOM 674 C C . LYS A 1 85 ? 5.157 -6.837 -3.051 1.00 93.31 85 LYS A C 1
ATOM 676 O O . LYS A 1 85 ? 5.874 -6.839 -4.044 1.00 93.31 85 LYS A O 1
ATOM 681 N N . ALA A 1 86 ? 5.582 -6.403 -1.865 1.00 95.56 86 ALA A N 1
ATOM 682 C CA . ALA A 1 86 ? 6.951 -5.937 -1.653 1.00 95.56 86 ALA A CA 1
ATOM 683 C C . ALA A 1 86 ? 7.990 -7.044 -1.913 1.00 95.56 86 ALA A C 1
ATOM 685 O O . ALA A 1 86 ? 9.003 -6.792 -2.558 1.00 95.56 86 ALA A O 1
ATOM 686 N N . THR A 1 87 ? 7.712 -8.279 -1.483 1.00 96.06 87 THR A N 1
ATOM 687 C CA . THR A 1 87 ? 8.591 -9.441 -1.696 1.00 96.06 87 THR A CA 1
ATOM 688 C C . THR A 1 87 ? 8.785 -9.741 -3.180 1.00 96.06 87 THR A C 1
ATOM 690 O O . THR A 1 87 ? 9.917 -9.952 -3.607 1.00 96.06 87 THR A O 1
ATOM 693 N N . ILE A 1 88 ? 7.705 -9.690 -3.969 1.00 95.06 88 ILE A N 1
ATOM 694 C CA . ILE A 1 88 ? 7.733 -9.901 -5.428 1.00 95.06 88 ILE A CA 1
ATOM 695 C C . ILE A 1 88 ? 8.747 -8.977 -6.111 1.00 95.06 88 ILE A C 1
ATOM 697 O O . ILE A 1 88 ? 9.470 -9.387 -7.013 1.00 95.06 88 ILE A O 1
ATOM 701 N N . LEU A 1 89 ? 8.809 -7.725 -5.666 1.00 95.50 89 LEU A N 1
ATOM 702 C CA . LEU A 1 89 ? 9.647 -6.690 -6.264 1.00 95.50 89 LEU A CA 1
ATOM 703 C C . LEU A 1 89 ? 11.062 -6.641 -5.680 1.00 95.50 89 LEU A C 1
ATOM 705 O O . LEU A 1 89 ? 11.931 -5.982 -6.252 1.00 95.50 89 LEU A O 1
ATOM 709 N N . TYR A 1 90 ? 11.305 -7.308 -4.550 1.00 95.06 90 TYR A N 1
ATOM 710 C CA . TYR A 1 90 ? 12.521 -7.129 -3.762 1.00 95.06 90 TYR A CA 1
ATOM 711 C C . TYR A 1 90 ? 13.783 -7.544 -4.516 1.00 95.06 90 TYR A C 1
ATOM 713 O O . TYR A 1 90 ? 14.640 -6.710 -4.805 1.00 95.06 90 TYR A O 1
ATOM 721 N N . GLN A 1 91 ? 13.883 -8.823 -4.879 1.00 92.38 91 GLN A N 1
ATOM 722 C CA . GLN A 1 91 ? 15.062 -9.357 -5.562 1.00 92.38 91 GLN A CA 1
ATOM 723 C C . GLN A 1 91 ? 15.336 -8.723 -6.935 1.00 92.38 91 GLN A C 1
ATOM 725 O O . GLN A 1 91 ? 16.487 -8.325 -7.154 1.00 92.38 91 GLN A O 1
ATOM 730 N N . PRO A 1 92 ? 14.352 -8.566 -7.848 1.00 91.94 92 PRO A N 1
ATOM 731 C CA . PRO A 1 92 ? 14.618 -7.939 -9.143 1.00 91.94 92 PRO A CA 1
ATOM 732 C C . PRO A 1 92 ? 15.084 -6.484 -8.998 1.00 91.94 92 PRO A C 1
ATOM 734 O O . PRO A 1 92 ? 16.070 -6.100 -9.625 1.00 91.94 92 PRO A O 1
ATOM 737 N N . THR A 1 93 ? 14.476 -5.702 -8.099 1.00 92.94 93 THR A N 1
ATOM 738 C CA . THR A 1 93 ? 14.894 -4.312 -7.843 1.00 92.94 93 THR A CA 1
ATOM 739 C C . THR A 1 93 ? 16.306 -4.236 -7.257 1.00 92.94 93 THR A C 1
ATOM 741 O O . THR A 1 93 ? 17.148 -3.486 -7.752 1.00 92.94 93 THR A O 1
ATOM 744 N N . VAL A 1 94 ? 16.599 -5.013 -6.206 1.00 90.56 94 VAL A N 1
ATOM 745 C CA . VAL A 1 94 ? 17.919 -5.001 -5.549 1.00 90.56 94 VAL A CA 1
ATOM 746 C C . VAL A 1 94 ? 19.015 -5.420 -6.530 1.00 90.56 94 VAL A C 1
ATOM 748 O O . VAL A 1 94 ? 20.064 -4.780 -6.589 1.00 90.56 94 VAL A O 1
ATOM 751 N N . THR A 1 95 ? 18.768 -6.461 -7.328 1.00 88.44 95 THR A N 1
ATOM 752 C CA . THR A 1 95 ? 19.733 -6.977 -8.309 1.00 88.44 95 THR A CA 1
ATOM 753 C C . THR A 1 95 ? 20.007 -5.956 -9.409 1.00 88.44 95 THR A C 1
ATOM 755 O O . THR A 1 95 ? 21.168 -5.694 -9.731 1.00 88.44 95 THR A O 1
ATOM 758 N N . ALA A 1 96 ? 18.953 -5.330 -9.938 1.00 86.75 96 ALA A N 1
ATOM 759 C CA . ALA A 1 96 ? 19.059 -4.342 -11.000 1.00 86.75 96 ALA A CA 1
ATOM 760 C C . ALA A 1 96 ? 19.909 -3.124 -10.598 1.00 86.75 96 ALA A C 1
ATOM 762 O O . ALA A 1 96 ? 20.699 -2.634 -11.409 1.00 86.75 96 ALA A O 1
ATOM 763 N N . HIS A 1 97 ? 19.794 -2.673 -9.343 1.00 81.25 97 HIS A N 1
ATOM 764 C CA . HIS A 1 97 ? 20.576 -1.549 -8.821 1.00 81.25 97 HIS A CA 1
ATOM 765 C C . HIS A 1 97 ? 21.970 -1.933 -8.315 1.00 81.25 97 HIS A C 1
ATOM 767 O O . HIS A 1 97 ? 22.892 -1.132 -8.450 1.00 81.25 97 HIS A O 1
ATOM 773 N N . LYS A 1 98 ? 22.164 -3.137 -7.759 1.00 79.56 98 LYS A N 1
ATOM 774 C CA . LYS A 1 98 ? 23.480 -3.584 -7.266 1.00 79.56 98 LYS A CA 1
ATOM 775 C C . LYS A 1 98 ? 24.508 -3.710 -8.391 1.00 79.56 98 LYS A C 1
ATOM 777 O O . LYS A 1 98 ? 25.676 -3.397 -8.183 1.00 79.56 98 LYS A O 1
ATOM 782 N N . ASN A 1 99 ? 24.072 -4.162 -9.563 1.00 67.94 99 ASN A N 1
ATOM 783 C CA . ASN A 1 99 ? 24.969 -4.451 -10.678 1.00 67.94 99 ASN A CA 1
ATOM 784 C C . ASN A 1 99 ? 25.139 -3.266 -11.650 1.00 67.94 99 ASN A C 1
ATOM 786 O O . ASN A 1 99 ? 25.807 -3.423 -12.666 1.00 67.94 99 ASN A O 1
ATOM 790 N N . ASP A 1 100 ? 24.498 -2.116 -11.389 1.00 65.38 100 ASP A N 1
ATOM 791 C CA . ASP A 1 100 ? 24.372 -0.981 -12.330 1.00 65.38 100 ASP A CA 1
ATOM 792 C C . ASP A 1 100 ? 23.881 -1.402 -13.737 1.00 65.38 100 ASP A C 1
ATOM 794 O O . ASP A 1 100 ? 24.111 -0.760 -14.762 1.00 65.38 100 ASP A O 1
ATOM 798 N N . THR A 1 101 ? 23.189 -2.543 -13.798 1.00 61.47 101 THR A N 1
ATOM 799 C CA . THR A 1 101 ? 22.842 -3.234 -15.046 1.00 61.47 101 THR A CA 1
ATOM 800 C C . THR A 1 101 ? 21.716 -2.556 -15.813 1.00 61.47 101 THR A C 1
ATOM 802 O O . THR A 1 101 ? 21.547 -2.820 -16.997 1.00 61.47 101 THR A O 1
ATOM 805 N N . LEU A 1 102 ? 20.942 -1.669 -15.180 1.00 64.25 102 LEU A N 1
ATOM 806 C CA . LEU A 1 102 ? 19.778 -1.041 -15.818 1.00 64.25 102 LEU A CA 1
ATOM 807 C C . LEU A 1 102 ? 20.150 -0.240 -17.064 1.00 64.25 102 LEU A C 1
ATOM 809 O O . LEU A 1 102 ? 19.444 -0.293 -18.065 1.00 64.25 102 LEU A O 1
ATOM 813 N N . VAL A 1 103 ? 21.280 0.461 -17.011 1.00 54.81 103 VAL A N 1
ATOM 814 C CA . VAL A 1 103 ? 21.712 1.366 -18.080 1.00 54.81 103 VAL A CA 1
ATOM 815 C C . VAL A 1 103 ? 22.625 0.666 -19.085 1.00 54.81 103 VAL A C 1
ATOM 817 O O . VAL A 1 103 ? 22.668 1.035 -20.260 1.00 54.81 103 VAL A O 1
ATOM 820 N N . HIS A 1 104 ? 23.355 -0.352 -18.630 1.00 54.19 104 HIS A N 1
ATOM 821 C CA . HIS A 1 104 ? 24.373 -1.033 -19.425 1.00 54.19 104 HIS A CA 1
ATOM 822 C C . HIS A 1 104 ? 23.883 -2.331 -20.081 1.00 54.19 104 HIS A C 1
ATOM 824 O O . HIS A 1 104 ? 24.528 -2.798 -21.018 1.00 54.19 104 HIS A O 1
ATOM 830 N N . SER A 1 105 ? 22.754 -2.900 -19.640 1.00 51.78 105 SER A N 1
ATOM 831 C CA . SER A 1 105 ? 22.315 -4.235 -20.071 1.00 51.78 105 SER A CA 1
ATOM 832 C C . SER A 1 105 ? 20.962 -4.290 -20.792 1.00 51.78 105 SER A C 1
ATOM 834 O O . SER A 1 105 ? 20.686 -5.317 -21.406 1.00 51.78 105 SER A O 1
ATOM 836 N N . TYR A 1 106 ? 20.127 -3.238 -20.780 1.00 61.62 106 TYR A N 1
ATOM 837 C CA . TYR A 1 106 ? 18.736 -3.362 -21.248 1.00 61.62 106 TYR A CA 1
ATOM 838 C C . TYR A 1 106 ? 18.311 -2.301 -22.283 1.00 61.62 106 TYR A C 1
ATOM 840 O O . TYR A 1 106 ? 18.272 -1.112 -21.971 1.00 61.62 106 TYR A O 1
ATOM 848 N N . PRO A 1 107 ? 17.898 -2.701 -23.506 1.00 79.62 107 PRO A N 1
ATOM 849 C CA . PRO A 1 107 ? 17.281 -1.794 -24.479 1.00 79.62 107 PRO A CA 1
ATOM 850 C C . PRO A 1 107 ? 15.820 -1.451 -24.138 1.00 79.62 107 PRO A C 1
ATOM 852 O O . PRO A 1 107 ? 15.160 -0.765 -24.917 1.00 79.62 107 PRO A O 1
ATOM 855 N N . ILE A 1 108 ? 15.288 -1.973 -23.027 1.00 91.88 108 ILE A N 1
ATOM 856 C CA . ILE A 1 108 ? 13.925 -1.749 -22.547 1.00 91.88 108 ILE A CA 1
ATOM 857 C C . ILE A 1 108 ? 13.959 -1.646 -21.025 1.00 91.88 108 ILE A C 1
ATOM 859 O O . ILE A 1 108 ? 14.556 -2.488 -20.367 1.00 91.88 108 ILE A O 1
ATOM 863 N N . ILE A 1 109 ? 13.286 -0.644 -20.477 1.00 93.06 109 ILE A N 1
ATOM 864 C CA . ILE A 1 109 ? 13.176 -0.405 -19.041 1.00 93.06 109 ILE A CA 1
ATOM 865 C C . ILE A 1 109 ? 11.749 -0.738 -18.615 1.00 93.06 109 ILE A C 1
ATOM 867 O O . ILE A 1 109 ? 10.795 -0.243 -19.219 1.00 93.06 109 ILE A O 1
ATOM 871 N N . VAL A 1 110 ? 11.604 -1.552 -17.570 1.00 94.88 110 VAL A N 1
ATOM 872 C CA . VAL A 1 110 ? 10.309 -1.872 -16.959 1.00 94.88 110 VAL A CA 1
ATOM 873 C C . VAL A 1 110 ? 10.303 -1.391 -15.516 1.00 94.88 110 VAL A C 1
ATOM 875 O O . VAL A 1 110 ? 11.187 -1.754 -14.743 1.00 94.88 110 VAL A O 1
ATOM 878 N N . LEU A 1 111 ? 9.298 -0.594 -15.156 1.00 96.06 111 LEU A N 1
ATOM 879 C CA . LEU A 1 111 ? 9.135 -0.024 -13.821 1.00 96.06 111 LEU A CA 1
ATOM 880 C C . LEU A 1 111 ? 7.712 -0.223 -13.314 1.00 96.06 111 LEU A C 1
ATOM 882 O O . LEU A 1 111 ? 6.747 -0.114 -14.074 1.00 96.06 111 LEU A O 1
ATOM 886 N N . VAL A 1 112 ? 7.572 -0.414 -12.006 1.00 96.50 112 VAL A N 1
ATOM 887 C CA . VAL A 1 112 ? 6.300 -0.194 -11.320 1.00 96.50 112 VAL A CA 1
ATOM 888 C C . VAL A 1 112 ? 6.113 1.314 -11.189 1.00 96.50 112 VAL A C 1
ATOM 890 O O . VAL A 1 112 ? 6.832 1.976 -10.450 1.00 96.50 112 VAL A O 1
ATOM 893 N N . GLY A 1 113 ? 5.166 1.871 -11.936 1.00 95.00 113 GLY A N 1
ATOM 894 C CA . GLY A 1 113 ? 4.967 3.305 -12.140 1.00 95.00 113 GLY A CA 1
ATOM 895 C C . GLY A 1 113 ? 4.332 4.038 -10.961 1.00 95.00 113 GLY A C 1
ATOM 896 O O . GLY A 1 113 ? 3.456 4.869 -11.186 1.00 95.00 113 GLY A O 1
ATOM 897 N N . ILE A 1 114 ? 4.735 3.731 -9.728 1.00 93.62 114 ILE A N 1
ATOM 898 C CA . ILE A 1 114 ? 4.270 4.382 -8.499 1.00 93.62 114 ILE A CA 1
ATOM 899 C C . ILE A 1 114 ? 5.459 4.783 -7.628 1.00 93.62 114 ILE A C 1
ATOM 901 O O . ILE A 1 114 ? 6.448 4.058 -7.540 1.00 93.62 114 ILE A O 1
ATOM 905 N N . ASN A 1 115 ? 5.345 5.907 -6.923 1.00 92.56 115 ASN A N 1
ATOM 906 C CA . ASN A 1 115 ? 6.289 6.237 -5.861 1.00 92.56 115 ASN A CA 1
ATOM 907 C C . ASN A 1 115 ? 5.984 5.374 -4.616 1.00 92.56 115 ASN A C 1
ATOM 909 O O . ASN A 1 115 ? 4.912 5.543 -4.029 1.00 92.56 115 ASN A O 1
ATOM 913 N N . PRO A 1 116 ? 6.899 4.507 -4.140 1.00 91.12 116 PRO A N 1
ATOM 914 C CA . PRO A 1 116 ? 6.632 3.623 -3.000 1.00 91.12 116 PRO A CA 1
ATOM 915 C C . PRO A 1 116 ? 6.468 4.348 -1.654 1.00 91.12 116 PRO A C 1
ATOM 917 O O . PRO A 1 116 ? 5.955 3.761 -0.698 1.00 91.12 116 PRO A O 1
ATOM 920 N N . MET A 1 117 ? 6.881 5.616 -1.553 1.00 88.25 117 MET A N 1
ATOM 921 C CA . MET A 1 117 ? 6.662 6.440 -0.356 1.00 88.25 117 MET A 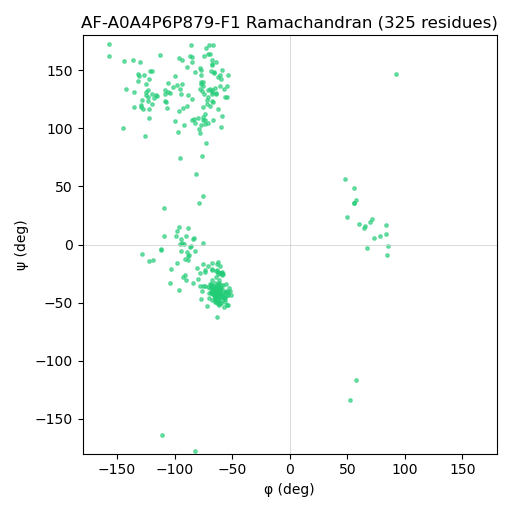CA 1
ATOM 922 C C . MET A 1 117 ? 5.219 6.922 -0.224 1.00 88.25 117 MET A C 1
ATOM 924 O O . MET A 1 117 ? 4.717 7.064 0.886 1.00 88.25 117 MET A O 1
ATOM 928 N N . ARG A 1 118 ? 4.565 7.227 -1.351 1.00 82.94 118 ARG A N 1
ATOM 929 C CA . ARG A 1 118 ? 3.265 7.922 -1.368 1.00 82.94 118 ARG A CA 1
ATOM 930 C C . ARG A 1 118 ? 2.153 7.160 -2.080 1.00 82.94 118 ARG A C 1
ATOM 932 O O . ARG A 1 118 ? 0.998 7.532 -1.943 1.00 82.94 118 ARG A O 1
ATOM 939 N N . GLY A 1 119 ? 2.488 6.123 -2.845 1.00 87.38 119 GLY A N 1
ATOM 940 C CA . GLY A 1 119 ? 1.547 5.372 -3.677 1.00 87.38 119 GLY A CA 1
ATOM 941 C C . GLY A 1 119 ? 1.078 6.117 -4.931 1.00 87.38 119 GLY A C 1
ATOM 942 O O . GLY A 1 119 ? 0.218 5.613 -5.644 1.00 87.38 119 GLY A O 1
ATOM 943 N N . CYS A 1 120 ? 1.627 7.299 -5.223 1.00 89.25 120 CYS A N 1
ATOM 944 C CA . CYS A 1 120 ? 1.195 8.112 -6.355 1.00 89.25 120 CYS A CA 1
ATOM 945 C C . CYS A 1 120 ? 1.750 7.586 -7.676 1.00 89.25 120 CYS A C 1
ATOM 947 O O . CYS A 1 120 ? 2.942 7.287 -7.779 1.00 89.25 120 CYS A O 1
ATOM 949 N N . ALA A 1 121 ? 0.882 7.496 -8.685 1.00 92.62 121 ALA A N 1
ATOM 950 C CA . ALA A 1 121 ? 1.267 7.087 -10.025 1.00 92.62 121 ALA A CA 1
ATOM 951 C C . ALA A 1 121 ? 2.174 8.141 -10.676 1.00 92.62 121 ALA A C 1
ATOM 953 O O . ALA A 1 121 ? 1.860 9.331 -10.684 1.00 92.62 121 ALA A O 1
ATOM 954 N N . LEU A 1 122 ? 3.292 7.693 -11.238 1.00 95.00 122 LEU A N 1
ATOM 955 C CA . LEU A 1 122 ? 4.287 8.560 -11.858 1.00 95.00 122 LEU A CA 1
ATOM 956 C C . LEU A 1 122 ? 3.821 9.031 -13.236 1.00 95.00 122 LEU A C 1
ATOM 958 O O . LEU A 1 122 ? 3.351 8.231 -14.056 1.00 95.00 122 LEU A O 1
ATOM 962 N N . SER A 1 123 ? 4.042 10.303 -13.544 1.00 95.12 123 SER A N 1
ATOM 963 C CA . SER A 1 123 ? 3.963 10.835 -14.906 1.00 95.12 123 SER A CA 1
ATOM 964 C C . SER A 1 123 ? 5.357 10.874 -15.541 1.00 95.12 123 SER A C 1
ATOM 966 O O . SER A 1 123 ? 6.370 10.765 -14.855 1.00 95.12 123 SER A O 1
ATOM 968 N N . ALA A 1 124 ? 5.417 10.950 -16.870 1.00 96.31 124 ALA A N 1
ATOM 969 C CA . ALA A 1 124 ? 6.675 11.076 -17.601 1.00 96.31 124 ALA A CA 1
ATOM 970 C C . ALA A 1 124 ? 6.705 12.433 -18.305 1.00 96.31 124 ALA A C 1
ATOM 972 O O . ALA A 1 124 ? 5.774 12.746 -19.049 1.00 96.31 124 ALA A O 1
ATOM 973 N N . ASP A 1 125 ? 7.775 13.191 -18.088 1.00 96.56 125 ASP A N 1
ATOM 974 C CA . ASP A 1 125 ? 8.136 14.355 -18.887 1.00 96.56 125 ASP A CA 1
ATOM 975 C C . ASP A 1 125 ? 9.219 13.930 -19.884 1.00 96.56 125 ASP A C 1
ATOM 977 O O . ASP A 1 125 ? 10.372 13.658 -19.534 1.00 96.56 125 ASP A O 1
ATOM 981 N N . TYR A 1 126 ? 8.815 13.818 -21.147 1.00 95.06 126 TYR A N 1
ATOM 982 C CA . TYR A 1 126 ? 9.684 13.358 -22.224 1.00 95.06 126 TYR A CA 1
ATOM 983 C C . TYR A 1 126 ? 10.612 14.451 -22.758 1.00 95.06 126 TYR A C 1
ATOM 985 O O . TYR A 1 126 ? 11.625 14.115 -23.364 1.00 95.06 126 TYR A O 1
ATOM 993 N N . GLU A 1 127 ? 10.300 15.728 -22.532 1.00 93.94 127 GLU A N 1
ATOM 994 C CA . GLU A 1 127 ? 11.185 16.831 -22.917 1.00 93.94 127 GLU A CA 1
ATOM 995 C C . GLU A 1 127 ? 12.337 16.933 -21.915 1.00 93.94 127 GLU A C 1
ATOM 997 O O . GLU A 1 127 ? 13.509 16.940 -22.301 1.00 93.94 127 GLU A O 1
ATOM 1002 N N . GLY A 1 128 ? 12.009 16.881 -20.620 1.00 94.31 128 GLY A N 1
ATOM 1003 C CA . GLY A 1 128 ? 12.986 16.805 -19.534 1.00 94.31 128 GLY A CA 1
ATOM 1004 C C . GLY A 1 128 ? 13.711 15.458 -19.437 1.00 94.31 128 GLY A C 1
ATOM 1005 O O . GLY A 1 128 ? 14.790 15.383 -18.852 1.00 94.31 128 GLY A O 1
ATOM 1006 N N . ASN A 1 129 ? 13.169 14.397 -20.047 1.00 95.31 129 ASN A N 1
ATOM 1007 C CA . ASN A 1 129 ? 13.623 13.008 -19.903 1.00 95.31 129 ASN A CA 1
ATOM 1008 C C . ASN A 1 129 ? 13.645 12.544 -18.438 1.00 95.31 129 ASN A C 1
ATOM 1010 O O . ASN A 1 129 ? 14.635 11.973 -17.972 1.00 95.31 129 ASN A O 1
ATOM 1014 N N . VAL A 1 130 ? 12.545 12.792 -17.726 1.00 95.50 130 VAL A N 1
ATOM 1015 C CA . VAL A 1 130 ? 12.374 12.465 -16.305 1.00 95.50 130 VAL A CA 1
ATOM 1016 C C . VAL A 1 130 ? 11.003 11.845 -16.031 1.00 95.50 130 VAL A C 1
ATOM 1018 O O . VAL A 1 130 ? 10.048 12.012 -16.790 1.00 95.50 130 VAL A O 1
ATOM 1021 N N . LEU A 1 131 ? 10.896 11.123 -14.921 1.00 95.69 131 LEU A N 1
ATOM 1022 C CA . LEU A 1 131 ? 9.630 10.741 -14.302 1.00 95.69 131 LEU A CA 1
ATOM 1023 C C . LEU A 1 131 ? 9.339 11.688 -13.139 1.00 95.69 131 LEU A C 1
ATOM 1025 O O . LEU A 1 131 ? 10.255 12.095 -12.426 1.00 95.69 131 LEU A O 1
ATOM 1029 N N . ILE A 1 132 ? 8.065 11.998 -12.927 1.00 94.25 132 ILE A N 1
ATOM 1030 C CA . ILE A 1 132 ? 7.610 12.952 -11.917 1.00 94.25 132 ILE A CA 1
ATOM 1031 C C . ILE A 1 132 ? 6.597 12.258 -11.010 1.00 94.25 132 ILE A C 1
ATOM 1033 O O . ILE A 1 132 ? 5.624 11.669 -11.484 1.00 94.25 132 ILE A O 1
ATOM 1037 N N . ASP A 1 133 ? 6.810 12.342 -9.698 1.00 92.56 133 ASP A N 1
ATOM 1038 C CA . ASP A 1 133 ? 5.763 12.071 -8.715 1.00 92.56 133 ASP A CA 1
ATOM 1039 C C . ASP A 1 133 ? 4.899 13.332 -8.538 1.00 92.56 133 ASP A C 1
ATOM 1041 O O . ASP A 1 133 ? 5.356 14.288 -7.905 1.00 92.56 133 ASP A O 1
ATOM 1045 N N . PRO A 1 134 ? 3.648 13.362 -9.031 1.00 90.81 134 PRO A N 1
ATOM 1046 C CA . PRO A 1 134 ? 2.808 14.557 -8.957 1.00 90.81 134 PRO A CA 1
ATOM 1047 C C . PRO A 1 134 ? 2.467 14.963 -7.515 1.00 90.81 134 PRO A C 1
ATOM 1049 O O . PRO A 1 134 ? 2.181 16.131 -7.260 1.00 90.81 134 PRO A O 1
ATOM 1052 N N . CYS A 1 135 ? 2.532 14.032 -6.559 1.00 87.88 135 CYS A N 1
ATOM 1053 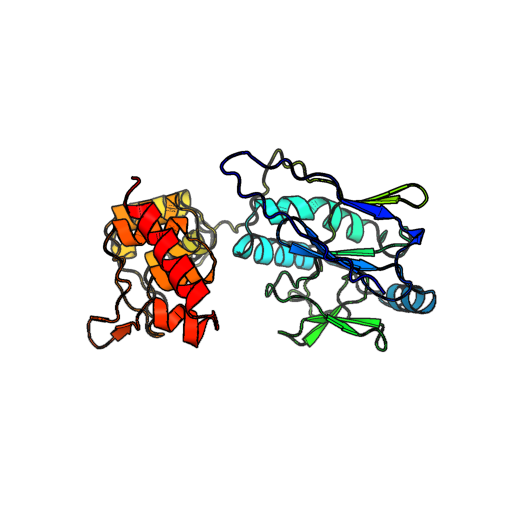C CA . CYS A 1 135 ? 2.195 14.296 -5.162 1.00 87.88 135 CYS A CA 1
ATOM 1054 C C . CYS A 1 135 ? 3.299 15.022 -4.394 1.00 87.88 135 CYS A C 1
ATOM 1056 O O . CYS A 1 135 ? 3.023 15.646 -3.372 1.00 87.88 135 CYS A O 1
ATOM 1058 N N . SER A 1 136 ? 4.552 14.906 -4.834 1.00 87.81 136 SER A N 1
ATOM 1059 C CA . SER A 1 136 ? 5.703 15.500 -4.141 1.00 87.81 136 SER A CA 1
ATOM 1060 C C . SER A 1 136 ? 6.604 16.342 -5.033 1.00 87.81 136 SER A C 1
ATOM 1062 O O . SER A 1 136 ? 7.518 16.980 -4.522 1.00 87.81 136 SER A O 1
ATOM 1064 N N . GLN A 1 137 ? 6.364 16.325 -6.346 1.00 89.19 137 GLN A N 1
ATOM 1065 C CA . GLN A 1 137 ? 7.232 16.898 -7.375 1.00 89.19 137 GLN A CA 1
ATOM 1066 C C . GLN A 1 137 ? 8.642 16.281 -7.395 1.00 89.19 137 GLN A C 1
ATOM 1068 O O . GLN A 1 137 ? 9.570 16.844 -7.970 1.00 89.19 137 GLN A O 1
ATOM 1073 N N . THR A 1 138 ? 8.815 15.101 -6.784 1.00 88.06 138 THR A N 1
ATOM 1074 C CA . THR A 1 138 ? 10.086 14.371 -6.825 1.00 88.06 138 THR A CA 1
ATOM 1075 C C . THR A 1 138 ? 10.352 13.884 -8.243 1.00 88.06 138 THR A C 1
ATOM 1077 O O . THR A 1 138 ? 9.474 13.293 -8.878 1.00 88.06 138 THR A O 1
ATOM 1080 N N . LEU A 1 139 ? 11.579 14.109 -8.711 1.00 91.88 139 LEU A N 1
ATOM 1081 C CA . LEU A 1 139 ? 12.028 13.716 -10.038 1.00 91.88 139 LEU A CA 1
ATOM 1082 C C . LEU A 1 139 ? 12.874 12.443 -9.982 1.00 91.88 139 LEU A C 1
ATOM 1084 O O . LEU A 1 139 ? 13.798 12.314 -9.171 1.00 91.88 139 LEU A O 1
ATOM 1088 N N . PHE A 1 140 ? 12.598 11.534 -10.909 1.00 92.56 140 PHE A N 1
ATOM 1089 C CA . PHE A 1 140 ? 13.377 10.325 -11.137 1.00 92.56 140 PHE A CA 1
ATOM 1090 C C . PHE A 1 140 ? 13.885 10.309 -12.572 1.00 92.56 140 PHE A C 1
ATOM 1092 O O . PHE A 1 140 ? 13.255 10.826 -13.491 1.00 92.56 140 PHE A O 1
ATOM 1099 N N . SER A 1 141 ? 15.037 9.691 -12.773 1.00 92.88 141 SER A N 1
ATOM 1100 C CA . SER A 1 141 ? 15.512 9.327 -14.097 1.00 92.88 141 SER A CA 1
ATOM 1101 C C . SER A 1 141 ? 14.550 8.298 -14.699 1.00 92.88 141 SER A C 1
ATOM 1103 O O . SER A 1 141 ? 13.831 7.602 -13.979 1.00 92.88 141 SER A O 1
ATOM 1105 N N . LEU A 1 142 ? 14.523 8.190 -16.028 1.00 93.50 142 LEU A N 1
ATOM 1106 C CA . LEU A 1 142 ? 13.626 7.270 -16.743 1.00 93.50 142 LEU A CA 1
ATOM 1107 C C . LEU A 1 142 ? 13.875 5.788 -16.412 1.00 93.50 142 LEU A C 1
ATOM 1109 O O . LEU A 1 142 ? 13.023 4.955 -16.696 1.00 93.50 142 LEU A O 1
ATOM 1113 N N . ASP A 1 143 ? 15.015 5.464 -15.798 1.00 91.25 143 ASP A N 1
ATOM 1114 C CA . ASP A 1 143 ? 15.357 4.145 -15.252 1.00 91.25 143 ASP A CA 1
ATOM 1115 C C . ASP A 1 143 ? 14.950 3.951 -13.779 1.00 91.25 143 ASP A C 1
ATOM 1117 O O . ASP A 1 143 ? 15.311 2.950 -13.163 1.00 91.25 143 ASP A O 1
ATOM 1121 N N . GLY A 1 144 ? 14.212 4.901 -13.197 1.00 90.50 144 GLY A N 1
ATOM 1122 C CA . GLY A 1 144 ? 13.661 4.806 -11.846 1.00 90.50 144 GLY A CA 1
ATOM 1123 C C . GLY A 1 144 ? 14.607 5.233 -10.720 1.00 90.50 144 GLY A C 1
ATOM 1124 O O . GLY A 1 144 ? 14.202 5.237 -9.554 1.00 90.50 144 GLY A O 1
ATOM 1125 N N . ARG A 1 145 ? 15.852 5.623 -11.034 1.00 89.88 145 ARG A N 1
ATOM 1126 C CA . ARG A 1 145 ? 16.798 6.155 -10.038 1.00 89.88 145 ARG A CA 1
ATOM 1127 C C . ARG A 1 145 ? 16.466 7.606 -9.671 1.00 89.88 145 ARG A C 1
ATOM 1129 O O . ARG A 1 145 ? 16.062 8.370 -10.547 1.00 89.88 145 ARG A O 1
ATOM 1136 N N . PRO A 1 146 ? 16.682 8.036 -8.417 1.00 87.69 146 PRO A N 1
ATOM 1137 C CA . PRO A 1 146 ? 16.484 9.433 -8.036 1.00 87.69 146 PRO A CA 1
ATOM 1138 C C . PRO A 1 146 ? 17.434 10.374 -8.806 1.00 87.69 146 PRO A C 1
ATOM 1140 O O . PRO A 1 146 ? 18.583 10.020 -9.087 1.00 87.69 146 PRO A O 1
ATOM 1143 N N . ILE A 1 147 ? 16.960 11.579 -9.152 1.00 86.62 147 ILE A N 1
ATOM 1144 C CA . ILE A 1 147 ? 17.782 12.637 -9.788 1.00 86.62 147 ILE A CA 1
ATOM 1145 C C . ILE A 1 147 ? 18.443 13.541 -8.748 1.00 86.62 147 ILE A C 1
ATOM 1147 O O . ILE A 1 147 ? 19.549 14.035 -8.967 1.00 86.62 147 ILE A O 1
ATOM 1151 N N . THR A 1 148 ? 17.805 13.738 -7.598 1.00 76.44 148 THR A N 1
ATOM 1152 C CA . THR A 1 148 ? 18.394 14.467 -6.475 1.00 76.44 148 THR A CA 1
ATOM 1153 C C . THR A 1 148 ? 18.743 13.493 -5.353 1.00 76.44 148 THR A C 1
ATOM 1155 O O . THR A 1 148 ? 17.935 12.644 -4.969 1.00 76.44 148 THR A O 1
ATOM 1158 N N . ASN A 1 149 ? 19.951 13.615 -4.799 1.00 61.81 149 ASN A N 1
ATOM 1159 C CA . ASN A 1 149 ? 20.344 12.882 -3.595 1.00 61.81 149 ASN A CA 1
ATOM 1160 C C . ASN A 1 149 ? 19.693 13.534 -2.372 1.00 61.81 149 ASN A C 1
ATOM 1162 O O . ASN A 1 149 ? 20.347 14.230 -1.602 1.00 61.81 149 ASN A O 1
ATOM 1166 N N . ASN A 1 150 ? 18.399 13.296 -2.166 1.00 57.31 150 ASN A N 1
ATOM 1167 C CA . ASN A 1 150 ? 17.688 13.759 -0.968 1.00 57.31 150 ASN A CA 1
ATOM 1168 C C . ASN A 1 150 ? 17.964 12.854 0.256 1.00 57.31 150 ASN A C 1
ATOM 1170 O O . ASN A 1 150 ? 17.072 12.609 1.068 1.00 57.31 150 ASN A O 1
ATOM 1174 N N . GLY A 1 151 ? 19.187 12.324 0.382 1.00 59.50 151 GLY A N 1
ATOM 1175 C CA . GLY A 1 151 ? 19.616 11.485 1.505 1.00 59.50 151 GLY A CA 1
ATOM 1176 C C . GLY A 1 151 ? 18.687 10.294 1.783 1.00 59.50 151 GLY A C 1
ATOM 1177 O O . GLY A 1 151 ? 18.275 9.577 0.869 1.00 59.50 151 GLY A O 1
ATOM 1178 N N . GLU A 1 152 ? 18.350 10.094 3.060 1.00 49.66 152 GLU A N 1
ATOM 1179 C CA . GLU A 1 152 ? 17.521 8.989 3.578 1.00 49.66 152 GLU A CA 1
ATOM 1180 C C . GLU A 1 152 ? 16.074 8.976 3.050 1.00 49.66 152 GLU A C 1
ATOM 1182 O O . GLU A 1 152 ? 15.394 7.950 3.134 1.00 49.66 152 GLU A O 1
ATOM 1187 N N . LEU A 1 153 ? 15.607 10.092 2.478 1.00 56.56 153 LEU A N 1
ATOM 1188 C CA . LEU A 1 153 ? 14.249 10.258 1.949 1.00 56.56 153 LEU A CA 1
ATOM 1189 C C . LEU A 1 153 ? 14.146 9.971 0.447 1.00 56.56 153 LEU A C 1
ATOM 1191 O O . LEU A 1 153 ? 13.042 9.976 -0.103 1.00 56.56 153 LEU A O 1
ATOM 1195 N N . ALA A 1 154 ? 15.270 9.727 -0.235 1.00 71.25 154 ALA A N 1
ATOM 1196 C CA . ALA A 1 154 ? 15.230 9.340 -1.636 1.00 71.25 154 ALA A CA 1
ATOM 1197 C C . ALA A 1 154 ? 14.599 7.943 -1.770 1.00 71.25 154 ALA A C 1
ATOM 1199 O O . ALA A 1 154 ? 15.046 6.966 -1.161 1.00 71.25 154 ALA A O 1
ATOM 1200 N N . SER A 1 155 ? 13.531 7.876 -2.562 1.00 82.25 155 SER A N 1
ATOM 1201 C CA . SER A 1 155 ? 12.835 6.635 -2.893 1.00 82.25 155 SER A CA 1
ATOM 1202 C C . SER A 1 155 ? 13.369 6.041 -4.190 1.00 82.25 155 SER A C 1
ATOM 1204 O O . SER A 1 155 ? 13.984 6.736 -5.000 1.00 82.25 155 SER A O 1
ATOM 1206 N N . VAL A 1 156 ? 13.152 4.744 -4.370 1.00 88.31 156 VAL A N 1
ATOM 1207 C CA . VAL A 1 156 ? 13.596 3.993 -5.545 1.00 88.31 156 VAL A CA 1
ATOM 1208 C C . VAL A 1 156 ? 12.371 3.424 -6.228 1.00 88.31 156 VAL A C 1
ATOM 1210 O O . VAL A 1 156 ? 11.547 2.793 -5.567 1.00 88.31 156 VAL A O 1
ATOM 1213 N N . ILE A 1 157 ? 12.245 3.630 -7.535 1.00 93.31 157 ILE A N 1
ATOM 1214 C CA . ILE A 1 157 ? 11.143 3.034 -8.284 1.00 93.31 157 ILE A CA 1
ATOM 1215 C C . ILE A 1 157 ? 11.434 1.550 -8.502 1.00 93.31 157 ILE A C 1
ATOM 1217 O O . ILE A 1 157 ? 12.539 1.169 -8.879 1.00 93.31 157 ILE A O 1
ATOM 1221 N N . PHE A 1 158 ? 10.445 0.705 -8.223 1.00 95.00 158 PHE A N 1
ATOM 1222 C CA . PHE A 1 158 ? 10.633 -0.738 -8.253 1.00 95.00 158 PHE A CA 1
ATOM 1223 C C . PHE A 1 158 ? 10.633 -1.308 -9.659 1.00 95.00 158 PHE A C 1
ATOM 1225 O O . PHE A 1 158 ? 9.974 -0.800 -10.566 1.00 95.00 158 PHE A O 1
ATOM 1232 N N . ILE A 1 159 ? 11.341 -2.421 -9.798 1.00 93.69 159 ILE A N 1
ATOM 1233 C CA . ILE A 1 159 ? 11.535 -3.125 -11.054 1.00 93.69 159 ILE A CA 1
ATOM 1234 C C . ILE A 1 159 ? 10.957 -4.532 -10.887 1.00 93.69 159 ILE A C 1
ATOM 1236 O O . ILE A 1 159 ? 11.380 -5.251 -9.976 1.00 93.69 159 ILE A O 1
ATOM 1240 N N . PRO A 1 160 ? 9.975 -4.932 -11.713 1.00 94.06 160 PRO A N 1
ATOM 1241 C CA . PRO A 1 160 ? 9.502 -6.309 -11.725 1.00 94.06 160 PRO A CA 1
ATOM 1242 C C . PRO A 1 160 ? 10.554 -7.234 -12.343 1.00 94.06 160 PRO A C 1
ATOM 1244 O O . PRO A 1 160 ? 11.470 -6.785 -13.027 1.00 94.06 160 PRO A O 1
ATOM 1247 N N . GLU A 1 161 ? 10.421 -8.542 -12.138 1.00 92.12 161 GLU A N 1
ATOM 1248 C CA . GLU A 1 161 ? 11.262 -9.495 -12.858 1.00 92.12 161 GLU A CA 1
ATOM 1249 C C . GLU A 1 161 ? 10.840 -9.551 -14.331 1.00 92.12 161 GLU A C 1
ATOM 1251 O O . GLU A 1 161 ? 9.679 -9.818 -14.648 1.00 92.12 161 GLU A O 1
ATOM 1256 N N . TYR A 1 162 ? 11.782 -9.308 -15.241 1.00 92.81 162 TYR A N 1
ATOM 1257 C CA . TYR A 1 162 ? 11.547 -9.441 -16.674 1.00 92.81 162 TYR A CA 1
ATOM 1258 C C . TYR A 1 162 ? 12.777 -9.973 -17.410 1.00 92.81 162 TYR A C 1
ATOM 1260 O O . TYR A 1 162 ? 13.907 -9.855 -16.937 1.00 92.81 162 TYR A O 1
ATOM 1268 N N . SER A 1 163 ? 12.549 -10.558 -18.583 1.00 91.44 163 SER A N 1
ATOM 1269 C CA . SER A 1 163 ? 13.585 -10.983 -19.526 1.00 91.44 163 SER A CA 1
ATOM 1270 C C . SER A 1 163 ? 13.283 -10.472 -20.932 1.00 91.44 163 SER A C 1
ATOM 1272 O O . SER A 1 163 ? 12.141 -10.145 -21.264 1.00 91.44 163 SER A O 1
ATOM 1274 N N . ILE A 1 164 ? 14.325 -10.374 -21.757 1.00 90.12 164 ILE A N 1
ATOM 1275 C CA . ILE A 1 164 ? 14.212 -10.006 -23.169 1.00 90.12 164 ILE A CA 1
ATOM 1276 C C . ILE A 1 164 ? 14.934 -11.077 -23.982 1.00 90.12 164 ILE A C 1
ATOM 1278 O O . ILE A 1 164 ? 16.146 -11.236 -23.854 1.00 90.12 164 ILE A O 1
ATOM 1282 N N . GLU A 1 165 ? 14.195 -11.789 -24.826 1.00 90.81 165 GLU A N 1
ATOM 1283 C CA . GLU A 1 165 ? 14.721 -12.812 -25.730 1.00 90.81 165 GLU A CA 1
ATOM 1284 C C . GLU A 1 165 ? 14.349 -12.439 -27.168 1.00 90.81 165 GLU A C 1
ATOM 1286 O O . GLU A 1 165 ? 13.180 -12.446 -27.564 1.00 90.81 165 GLU A O 1
ATOM 1291 N N . GLY A 1 166 ? 15.345 -12.024 -27.956 1.00 89.50 166 GLY A N 1
ATOM 1292 C CA . GLY A 1 166 ? 15.111 -11.455 -29.284 1.00 89.50 166 GLY A CA 1
ATOM 1293 C C . GLY A 1 166 ? 14.194 -10.227 -29.221 1.00 89.50 166 GLY A C 1
ATOM 1294 O O . GLY A 1 166 ? 14.540 -9.215 -28.615 1.00 89.50 166 GLY A O 1
ATOM 1295 N N . ASN A 1 167 ? 13.014 -10.323 -29.843 1.00 91.25 167 ASN A N 1
ATOM 1296 C CA . ASN A 1 167 ? 11.990 -9.272 -29.838 1.00 91.25 167 ASN A CA 1
ATOM 1297 C C . ASN A 1 167 ? 10.880 -9.501 -28.799 1.00 91.25 167 ASN A C 1
ATOM 1299 O O . ASN A 1 167 ? 9.858 -8.821 -28.851 1.00 91.25 167 ASN A O 1
ATOM 1303 N N . GLN A 1 168 ? 11.028 -10.442 -27.871 1.00 94.06 168 GLN A N 1
ATOM 1304 C CA . GLN A 1 168 ? 10.021 -10.700 -26.847 1.00 94.06 168 GLN A CA 1
ATOM 1305 C C . GLN A 1 168 ? 10.492 -10.190 -25.488 1.00 94.06 168 GLN A C 1
ATOM 1307 O O . GLN A 1 168 ? 11.487 -10.665 -24.953 1.00 94.06 168 GLN A O 1
ATOM 1312 N N . LEU A 1 169 ? 9.756 -9.227 -24.936 1.00 94.38 169 LEU A N 1
ATOM 1313 C CA . LEU A 1 169 ? 9.821 -8.853 -23.528 1.00 94.38 169 LEU A CA 1
ATOM 1314 C C . LEU A 1 169 ? 8.838 -9.735 -22.756 1.00 94.38 169 LEU A C 1
ATOM 1316 O O . LEU A 1 169 ? 7.656 -9.771 -23.100 1.00 94.38 169 LEU A O 1
ATOM 1320 N N . THR A 1 170 ? 9.306 -10.376 -21.693 1.00 94.88 170 THR A N 1
ATOM 1321 C CA . THR A 1 170 ? 8.472 -11.174 -20.790 1.00 94.88 170 THR A CA 1
ATOM 1322 C C . THR A 1 170 ? 8.599 -10.622 -19.380 1.00 94.88 170 THR A C 1
ATOM 1324 O O . THR A 1 170 ? 9.687 -10.656 -18.815 1.00 94.88 170 THR A O 1
ATOM 1327 N N . ILE A 1 171 ? 7.507 -10.123 -18.802 1.00 94.38 171 ILE A N 1
ATOM 1328 C CA . ILE A 1 171 ? 7.425 -9.789 -17.374 1.00 94.38 171 ILE A CA 1
ATOM 1329 C C . ILE A 1 171 ? 6.882 -11.020 -16.670 1.00 94.38 171 ILE A C 1
ATOM 1331 O O . ILE A 1 171 ? 5.770 -11.464 -16.965 1.00 94.38 171 ILE A O 1
ATOM 1335 N N . LYS A 1 172 ? 7.691 -11.591 -15.782 1.00 91.12 172 LYS A N 1
ATOM 1336 C CA . LYS A 1 172 ? 7.412 -12.906 -15.222 1.00 91.12 172 LYS A CA 1
ATOM 1337 C C . LYS A 1 172 ? 6.295 -12.852 -14.193 1.00 91.12 172 LYS A C 1
ATOM 1339 O O . LYS A 1 172 ? 6.234 -11.955 -13.347 1.00 91.12 172 LYS A O 1
ATOM 1344 N N . ALA A 1 173 ? 5.449 -13.867 -14.235 1.00 88.19 173 ALA A N 1
ATOM 1345 C CA . ALA A 1 173 ? 4.572 -14.223 -13.146 1.00 88.19 173 ALA A CA 1
ATOM 1346 C C . ALA A 1 173 ? 5.399 -14.470 -11.876 1.00 88.19 173 ALA A C 1
ATOM 1348 O O . ALA A 1 173 ? 6.346 -15.266 -11.892 1.00 88.19 173 ALA A O 1
ATOM 1349 N N . PRO A 1 174 ? 5.074 -13.817 -10.753 1.00 87.38 174 PRO A N 1
ATOM 1350 C CA . PRO A 1 174 ? 5.852 -13.998 -9.545 1.00 87.38 174 PRO A CA 1
ATOM 1351 C C . PRO A 1 174 ? 5.561 -15.344 -8.883 1.00 87.38 174 PRO A C 1
ATOM 1353 O O . PRO A 1 174 ? 4.406 -15.708 -8.661 1.00 87.38 174 PRO A O 1
ATOM 1356 N N . LYS A 1 175 ? 6.622 -16.022 -8.443 1.00 84.62 175 LYS A N 1
ATOM 1357 C CA . LYS A 1 175 ? 6.542 -17.139 -7.496 1.00 84.62 175 LYS A CA 1
ATOM 1358 C C . LYS A 1 175 ? 7.084 -16.672 -6.152 1.00 84.62 175 LYS A C 1
ATOM 1360 O O . LYS A 1 175 ? 8.201 -16.169 -6.075 1.00 84.62 175 LYS A O 1
ATOM 1365 N N . VAL A 1 176 ? 6.267 -16.775 -5.106 1.00 86.75 176 VAL A N 1
ATOM 1366 C CA . VAL A 1 176 ? 6.630 -16.331 -3.754 1.00 86.75 176 VAL A CA 1
ATOM 1367 C C . VAL A 1 176 ? 6.428 -17.489 -2.795 1.00 86.75 176 VAL A C 1
ATOM 1369 O O . VAL A 1 176 ? 5.325 -17.676 -2.287 1.00 86.75 176 VAL A O 1
ATOM 1372 N N . ASP A 1 177 ? 7.499 -18.240 -2.554 1.00 88.06 177 ASP A N 1
ATOM 1373 C CA . ASP A 1 177 ? 7.492 -19.343 -1.587 1.00 88.06 177 ASP A CA 1
ATOM 1374 C C . ASP A 1 177 ? 7.555 -18.808 -0.151 1.00 88.06 177 ASP A C 1
ATOM 1376 O O . ASP A 1 177 ? 6.857 -19.285 0.737 1.00 88.06 177 ASP A O 1
ATOM 1380 N N . ASN A 1 178 ? 8.361 -17.762 0.065 1.00 92.44 178 ASN A N 1
ATOM 1381 C CA . ASN A 1 178 ? 8.571 -17.137 1.367 1.00 92.44 178 ASN A CA 1
ATOM 1382 C C . ASN A 1 178 ? 8.344 -15.629 1.275 1.00 92.44 178 ASN A C 1
ATOM 1384 O O . ASN A 1 178 ? 8.988 -14.944 0.481 1.00 92.44 178 ASN A O 1
ATOM 1388 N N . VAL A 1 179 ? 7.441 -15.106 2.105 1.00 94.12 179 VAL A N 1
ATOM 1389 C CA . VAL A 1 179 ? 7.168 -13.667 2.198 1.00 94.12 179 VAL A CA 1
ATOM 1390 C C . VAL A 1 179 ? 8.161 -13.022 3.163 1.00 94.12 179 VAL A C 1
ATOM 1392 O O . VAL A 1 179 ? 8.254 -13.422 4.321 1.00 94.12 179 VAL A O 1
ATOM 1395 N N . ILE A 1 180 ? 8.878 -11.996 2.703 1.00 95.12 180 ILE A N 1
ATOM 1396 C CA . ILE A 1 180 ? 9.778 -11.201 3.543 1.00 95.12 180 ILE A CA 1
ATOM 1397 C C . ILE A 1 180 ? 8.936 -10.289 4.436 1.00 95.12 180 ILE A C 1
ATOM 1399 O O . ILE A 1 180 ? 8.064 -9.560 3.958 1.00 95.12 180 ILE A O 1
ATOM 1403 N N . ASP A 1 181 ? 9.218 -10.300 5.737 1.00 94.88 181 ASP A N 1
ATOM 1404 C CA . ASP A 1 181 ? 8.618 -9.357 6.670 1.00 94.88 181 ASP A CA 1
ATOM 1405 C C . ASP A 1 181 ? 9.407 -8.044 6.709 1.00 94.88 181 ASP A C 1
ATOM 1407 O O . ASP A 1 181 ? 10.498 -7.975 7.272 1.00 94.88 181 ASP A O 1
ATOM 1411 N N . PHE A 1 182 ? 8.847 -6.986 6.123 1.00 95.62 182 PHE A N 1
ATOM 1412 C CA . PHE A 1 182 ? 9.478 -5.665 6.110 1.00 95.62 182 PHE A CA 1
ATOM 1413 C C . PHE A 1 182 ? 9.150 -4.818 7.347 1.00 95.62 182 PHE A C 1
ATOM 1415 O O . PHE A 1 182 ? 9.654 -3.698 7.466 1.00 95.62 182 PHE A O 1
ATOM 1422 N N . SER A 1 183 ? 8.315 -5.310 8.265 1.00 94.56 183 SER A N 1
ATOM 1423 C CA . SER A 1 183 ? 7.950 -4.551 9.462 1.00 94.56 183 SER A CA 1
ATOM 1424 C C . SER A 1 183 ? 9.152 -4.321 10.394 1.00 94.56 183 SER A C 1
ATOM 1426 O O . SER A 1 183 ? 10.076 -5.137 10.451 1.00 94.56 183 SER A O 1
ATOM 1428 N N . PRO A 1 184 ? 9.197 -3.194 11.128 1.00 93.06 184 PRO A N 1
ATOM 1429 C CA . PRO A 1 184 ? 10.196 -3.006 12.173 1.00 93.06 184 PRO A CA 1
ATOM 1430 C C . PRO A 1 184 ? 9.924 -3.949 13.355 1.00 93.06 184 PRO A C 1
ATOM 1432 O O . PRO A 1 184 ? 8.810 -4.437 13.534 1.00 93.06 184 PRO A O 1
ATOM 1435 N N . ASN A 1 185 ? 10.913 -4.146 14.231 1.00 95.56 185 ASN A N 1
ATOM 1436 C CA . ASN A 1 185 ? 10.675 -4.817 15.510 1.00 95.56 185 ASN A CA 1
ATOM 1437 C C . ASN A 1 185 ? 9.901 -3.877 16.454 1.00 95.56 185 ASN A C 1
ATOM 1439 O O . ASN A 1 185 ? 10.484 -3.110 17.218 1.00 95.56 185 ASN A O 1
ATOM 1443 N N . ILE A 1 186 ? 8.570 -3.915 16.363 1.00 96.88 186 ILE A N 1
ATOM 1444 C CA . ILE A 1 186 ? 7.669 -2.982 17.056 1.00 96.88 186 ILE A CA 1
ATOM 1445 C C . ILE A 1 186 ? 7.807 -3.100 18.577 1.00 96.88 186 ILE A C 1
ATOM 1447 O O . ILE A 1 186 ? 7.861 -2.083 19.273 1.00 96.88 186 ILE A O 1
ATOM 1451 N N . LEU A 1 187 ? 7.907 -4.326 19.100 1.00 97.12 187 LEU A N 1
ATOM 1452 C CA . LEU A 1 187 ? 8.002 -4.568 20.541 1.00 97.12 187 LEU A CA 1
ATOM 1453 C C . LEU A 1 187 ? 9.303 -4.014 21.132 1.00 97.12 187 LEU A C 1
ATOM 1455 O O . LEU A 1 187 ? 9.262 -3.444 22.225 1.00 97.12 187 LEU A O 1
ATOM 1459 N N . ALA A 1 188 ? 10.411 -4.123 20.395 1.00 97.19 188 ALA A N 1
ATOM 1460 C CA . ALA A 1 188 ? 11.724 -3.635 20.811 1.00 97.19 188 ALA A CA 1
ATOM 1461 C C . ALA A 1 188 ? 11.956 -2.133 20.566 1.00 97.19 188 ALA A C 1
ATOM 1463 O O . ALA A 1 188 ? 12.997 -1.626 20.958 1.00 97.19 188 ALA A O 1
ATOM 1464 N N . SER A 1 189 ? 11.032 -1.422 19.910 1.00 95.81 189 SER A N 1
ATOM 1465 C CA . SER A 1 189 ? 11.183 0.024 19.684 1.00 95.81 189 SER A CA 1
ATOM 1466 C C . SER A 1 189 ? 11.091 0.830 20.988 1.00 95.81 189 SER A C 1
ATOM 1468 O O . SER A 1 189 ? 10.473 0.383 21.953 1.00 95.81 189 SER A O 1
ATOM 1470 N N . ASP A 1 190 ? 11.615 2.054 21.006 1.00 96.38 190 ASP A N 1
ATOM 1471 C CA . ASP A 1 190 ? 11.509 2.961 22.165 1.00 96.38 190 ASP A CA 1
ATOM 1472 C C . ASP A 1 190 ? 10.184 3.744 22.201 1.00 96.38 190 ASP A C 1
ATOM 1474 O O . ASP A 1 190 ? 9.975 4.626 23.034 1.00 96.38 190 ASP A O 1
ATOM 1478 N N . LEU A 1 191 ? 9.260 3.436 21.286 1.00 95.50 191 LEU A N 1
ATOM 1479 C CA . LEU A 1 191 ? 7.976 4.119 21.199 1.00 95.50 191 LEU A CA 1
ATOM 1480 C C . LEU A 1 191 ? 7.104 3.840 22.438 1.00 95.50 191 LEU A C 1
ATOM 1482 O O . LEU A 1 191 ? 7.102 2.719 22.959 1.00 95.50 191 LEU A O 1
ATOM 1486 N N . PRO A 1 192 ? 6.271 4.806 22.869 1.00 96.69 192 PRO A N 1
ATOM 1487 C CA . PRO A 1 192 ? 5.253 4.552 23.883 1.00 96.69 192 PRO A CA 1
ATOM 1488 C C . PRO A 1 192 ? 4.358 3.366 23.497 1.00 96.69 192 PRO A C 1
ATOM 1490 O O . PRO A 1 192 ? 4.029 3.191 22.322 1.00 96.69 192 PRO A O 1
ATOM 1493 N N . THR A 1 193 ? 3.897 2.581 24.476 1.00 96.75 193 THR A N 1
ATOM 1494 C CA . THR A 1 193 ? 3.078 1.371 24.248 1.00 96.75 193 THR A CA 1
ATOM 1495 C C . THR A 1 193 ? 1.863 1.629 23.352 1.00 96.75 193 THR A C 1
ATOM 1497 O O . THR A 1 193 ? 1.574 0.842 22.451 1.00 96.75 193 THR A O 1
ATOM 1500 N N . LYS A 1 194 ? 1.187 2.771 23.531 1.00 97.12 194 LYS A N 1
ATOM 1501 C CA . LYS A 1 194 ? 0.066 3.194 22.679 1.00 97.12 194 LYS A CA 1
ATOM 1502 C C . LYS A 1 194 ? 0.486 3.386 21.214 1.00 97.12 194 LYS A C 1
ATOM 1504 O O . LYS A 1 194 ? -0.213 2.934 20.311 1.00 97.12 194 LYS A O 1
ATOM 1509 N N . SER A 1 195 ? 1.638 4.009 20.968 1.00 97.25 195 SER A N 1
ATOM 1510 C CA . SER A 1 195 ? 2.188 4.181 19.618 1.00 97.25 195 SER A CA 1
ATOM 1511 C C . SER A 1 195 ? 2.596 2.842 19.003 1.00 97.25 195 SER A C 1
ATOM 1513 O O . SER A 1 195 ? 2.271 2.592 17.845 1.00 97.25 195 SER A O 1
ATOM 1515 N N . LYS A 1 196 ? 3.203 1.939 19.790 1.00 98.12 196 LYS A N 1
ATOM 1516 C CA . LYS A 1 196 ? 3.500 0.560 19.361 1.00 98.12 196 LYS A CA 1
ATOM 1517 C C . LYS A 1 196 ? 2.243 -0.185 18.919 1.00 98.12 196 LYS A C 1
ATOM 1519 O O . LYS A 1 196 ? 2.278 -0.886 17.913 1.00 98.12 196 LYS A O 1
ATOM 1524 N N . LEU A 1 197 ? 1.129 -0.019 19.636 1.00 98.56 197 LEU A N 1
ATOM 1525 C CA . LEU A 1 197 ? -0.146 -0.631 19.263 1.00 98.56 197 LEU A CA 1
ATOM 1526 C C . LEU A 1 197 ? -0.654 -0.112 17.913 1.00 98.56 197 LEU A C 1
ATOM 1528 O O . LEU A 1 197 ? -1.032 -0.909 17.056 1.00 98.56 197 LEU A O 1
ATOM 1532 N N . PHE A 1 198 ? -0.639 1.205 17.696 1.00 97.81 198 PHE A N 1
ATOM 1533 C CA . PHE A 1 198 ? -1.046 1.765 16.406 1.00 97.81 198 PHE A CA 1
ATOM 1534 C C . PHE A 1 198 ? -0.133 1.315 15.269 1.00 97.81 198 PHE A C 1
ATOM 1536 O O . PHE A 1 198 ? -0.634 0.975 14.197 1.00 97.81 198 PHE A O 1
ATOM 1543 N N . ASP A 1 199 ? 1.179 1.247 15.499 1.00 96.44 199 ASP A N 1
ATOM 1544 C CA . ASP A 1 199 ? 2.107 0.720 14.505 1.00 96.44 199 ASP A CA 1
ATOM 1545 C C . ASP A 1 199 ? 1.833 -0.754 14.206 1.00 96.44 199 ASP A C 1
ATOM 1547 O O . ASP A 1 199 ? 1.778 -1.121 13.031 1.00 96.44 199 ASP A O 1
ATOM 1551 N N . ALA A 1 200 ? 1.570 -1.576 15.224 1.00 97.94 200 ALA A N 1
ATOM 1552 C CA . ALA A 1 200 ? 1.234 -2.987 15.054 1.00 97.94 200 ALA A CA 1
ATOM 1553 C C . ALA A 1 200 ? -0.031 -3.176 14.209 1.00 97.94 200 ALA A C 1
ATOM 1555 O O . ALA A 1 200 ? -0.027 -3.991 13.290 1.00 97.94 200 ALA A O 1
ATOM 1556 N N . ILE A 1 201 ? -1.074 -2.374 14.441 1.00 98.00 201 ILE A N 1
ATOM 1557 C CA . ILE A 1 201 ? -2.279 -2.387 13.599 1.00 98.00 201 ILE A CA 1
ATOM 1558 C C . ILE A 1 201 ? -1.953 -1.902 12.182 1.00 98.00 201 ILE A C 1
ATOM 1560 O O . ILE A 1 201 ? -2.369 -2.513 11.200 1.00 98.00 201 ILE A O 1
ATOM 1564 N N . SER A 1 202 ? -1.172 -0.827 12.045 1.00 95.12 202 SER A N 1
ATOM 1565 C CA . SER A 1 202 ? -0.807 -0.281 10.733 1.00 95.12 202 SER A CA 1
ATOM 1566 C C . SER A 1 202 ? -0.021 -1.278 9.868 1.00 95.12 202 SER A C 1
ATOM 1568 O O . SER A 1 202 ? -0.169 -1.264 8.646 1.00 95.12 202 SER A O 1
ATOM 1570 N N . TRP A 1 203 ? 0.759 -2.153 10.507 1.00 95.88 203 TRP A N 1
ATOM 1571 C CA . TRP A 1 203 ? 1.553 -3.220 9.896 1.00 95.88 203 TRP A CA 1
ATOM 1572 C C . TRP A 1 203 ? 0.847 -4.579 9.850 1.00 95.88 203 TRP A C 1
ATOM 1574 O O . TRP A 1 203 ? 1.463 -5.559 9.435 1.00 95.88 203 TRP A O 1
ATOM 1584 N N . ASP A 1 204 ? -0.418 -4.640 10.268 1.00 96.12 204 ASP A N 1
ATOM 1585 C CA . ASP A 1 204 ? -1.224 -5.862 10.288 1.00 96.12 204 ASP A CA 1
ATOM 1586 C C . ASP A 1 204 ? -0.606 -7.000 11.128 1.00 96.12 204 ASP A C 1
ATOM 1588 O O . ASP A 1 204 ? -0.625 -8.176 10.770 1.00 96.12 204 ASP A O 1
ATOM 1592 N N . LYS A 1 205 ? 0.011 -6.644 12.262 1.00 97.25 205 LYS A N 1
ATOM 1593 C CA . LYS A 1 205 ? 0.707 -7.572 13.165 1.00 97.25 205 LYS A CA 1
ATOM 1594 C C . LYS A 1 205 ? -0.189 -8.029 14.298 1.00 97.25 205 LYS A C 1
ATOM 1596 O O . LYS A 1 205 ? -0.009 -7.609 15.442 1.00 97.25 205 LYS A O 1
ATOM 1601 N N . LEU A 1 206 ? -1.130 -8.917 13.983 1.00 98.19 206 LEU A N 1
ATOM 1602 C CA . LEU A 1 206 ? -2.087 -9.451 14.954 1.00 98.19 206 LEU A CA 1
ATOM 1603 C C . LEU A 1 206 ? -1.409 -9.993 16.224 1.00 98.19 206 LEU A C 1
ATOM 1605 O O . LEU A 1 206 ? -1.849 -9.675 17.324 1.00 98.19 206 LEU A O 1
ATOM 1609 N N . ASP A 1 207 ? -0.313 -10.740 16.105 1.00 98.25 207 ASP A N 1
ATOM 1610 C CA . ASP A 1 207 ? 0.360 -11.332 17.272 1.00 98.25 207 ASP A CA 1
ATOM 1611 C C . ASP A 1 207 ? 0.967 -10.273 18.203 1.00 98.25 207 ASP A C 1
ATOM 1613 O O . ASP A 1 207 ? 0.899 -10.383 19.430 1.00 98.25 207 ASP A O 1
ATOM 1617 N N . VAL A 1 208 ? 1.493 -9.187 17.628 1.00 98.50 208 VAL A N 1
ATOM 1618 C CA . VAL A 1 208 ? 1.992 -8.034 18.389 1.00 98.50 208 VAL A CA 1
ATOM 1619 C C . VAL A 1 208 ? 0.827 -7.282 19.034 1.00 98.50 208 VAL A C 1
ATOM 1621 O O . VAL A 1 208 ? 0.913 -6.920 20.205 1.00 98.50 208 VAL A O 1
ATOM 1624 N N . VAL A 1 209 ? -0.281 -7.091 18.310 1.00 98.81 209 VAL A N 1
ATOM 1625 C CA . VAL A 1 209 ? -1.510 -6.473 18.839 1.00 98.81 209 VAL A CA 1
ATOM 1626 C C . VAL A 1 209 ? -2.054 -7.268 20.031 1.00 98.81 209 VAL A C 1
ATOM 1628 O O . VAL A 1 209 ? -2.328 -6.675 21.076 1.00 98.81 209 VAL A O 1
ATOM 1631 N N . LYS A 1 210 ? -2.151 -8.599 19.912 1.00 98.75 210 LYS A N 1
ATOM 1632 C CA . LYS A 1 210 ? -2.547 -9.511 20.998 1.00 98.75 210 LYS A CA 1
ATOM 1633 C C . LYS A 1 210 ? -1.630 -9.357 22.204 1.00 98.75 210 LYS A C 1
ATOM 1635 O O . LYS A 1 210 ? -2.107 -9.020 23.282 1.00 98.75 210 LYS A O 1
ATOM 1640 N N . THR A 1 211 ? -0.319 -9.473 21.986 1.00 98.62 211 THR A N 1
ATOM 1641 C CA . THR A 1 211 ? 0.700 -9.347 23.040 1.00 98.62 211 THR A CA 1
ATOM 1642 C C . THR A 1 211 ? 0.580 -8.026 23.807 1.00 98.62 211 THR A C 1
ATOM 1644 O O . THR A 1 211 ? 0.706 -8.003 25.030 1.00 98.62 211 THR A O 1
ATOM 1647 N N . LEU A 1 212 ? 0.357 -6.906 23.110 1.00 98.62 212 LEU A N 1
ATOM 1648 C CA . LEU A 1 212 ? 0.233 -5.590 23.743 1.00 98.62 212 LEU A CA 1
ATOM 1649 C C . LEU A 1 212 ? -1.071 -5.463 24.549 1.00 98.62 212 LEU A C 1
ATOM 1651 O O . LEU A 1 212 ? -1.030 -5.016 25.692 1.00 98.62 212 LEU A O 1
ATOM 1655 N N . ILE A 1 213 ? -2.207 -5.888 23.987 1.00 98.62 213 ILE A N 1
ATOM 1656 C CA . ILE A 1 213 ? -3.527 -5.800 24.641 1.00 98.62 213 ILE A CA 1
ATOM 1657 C C . ILE A 1 213 ? -3.649 -6.760 25.834 1.00 98.62 213 ILE A C 1
ATOM 1659 O O . ILE A 1 213 ? -4.312 -6.438 26.817 1.00 98.62 213 ILE A O 1
ATOM 1663 N N . GLU A 1 214 ? -3.016 -7.932 25.780 1.00 98.00 214 GLU A N 1
ATOM 1664 C CA . GLU A 1 214 ? -2.985 -8.879 26.902 1.00 98.00 214 GLU A CA 1
ATOM 1665 C C . GLU A 1 214 ? -2.222 -8.321 28.106 1.00 98.00 214 GLU A C 1
ATOM 1667 O O . GLU A 1 214 ? -2.628 -8.553 29.245 1.00 98.00 214 GLU A O 1
ATOM 1672 N N . LYS A 1 215 ? -1.156 -7.549 27.858 1.00 98.00 215 LYS A N 1
ATOM 1673 C CA . LYS A 1 215 ? -0.388 -6.862 28.907 1.00 98.00 215 LYS A CA 1
ATOM 1674 C C . LYS A 1 215 ? -1.127 -5.663 29.491 1.00 98.00 215 LYS A C 1
ATOM 1676 O O . LYS A 1 215 ? -0.998 -5.402 30.682 1.00 98.00 215 LYS A O 1
ATOM 1681 N N . ASP A 1 216 ? -1.877 -4.936 28.667 1.00 97.81 216 ASP A N 1
ATOM 1682 C CA . ASP A 1 216 ? -2.644 -3.770 29.094 1.00 97.81 216 ASP A CA 1
ATOM 1683 C C . ASP A 1 216 ? -3.966 -3.659 28.320 1.00 97.81 216 ASP A C 1
ATOM 1685 O O . ASP A 1 216 ? -4.034 -3.152 27.197 1.00 97.81 216 ASP A O 1
ATOM 1689 N N . LYS A 1 217 ? -5.054 -4.099 28.961 1.00 98.00 217 LYS A N 1
ATOM 1690 C CA . LYS A 1 217 ? -6.403 -4.046 28.380 1.00 98.00 217 LYS A CA 1
ATOM 1691 C C . LYS A 1 217 ? -6.927 -2.618 28.211 1.00 98.00 217 LYS A C 1
ATOM 1693 O O . LYS A 1 217 ? -7.817 -2.412 27.386 1.00 98.00 217 LYS A O 1
ATOM 1698 N N . SER A 1 218 ? -6.394 -1.632 28.944 1.00 98.06 218 SER A N 1
ATOM 1699 C CA . SER A 1 218 ? -6.831 -0.233 28.819 1.00 98.06 218 SER A CA 1
ATOM 1700 C C . SER A 1 218 ? -6.564 0.322 27.416 1.00 98.06 218 SER A C 1
ATOM 1702 O O . SER A 1 218 ? -7.291 1.198 26.933 1.00 98.06 218 SER A O 1
ATOM 1704 N N . LEU A 1 219 ? -5.600 -0.276 26.703 1.00 98.44 219 LEU A N 1
ATOM 1705 C CA . LEU A 1 219 ? -5.259 0.067 25.331 1.00 98.44 219 LEU A CA 1
ATOM 1706 C C . LEU A 1 219 ? -6.427 -0.086 24.348 1.00 98.44 219 LEU A C 1
ATOM 1708 O O . LEU A 1 219 ? -6.433 0.620 23.342 1.00 98.44 219 LEU A O 1
ATOM 1712 N N . LEU A 1 220 ? -7.429 -0.927 24.634 1.00 98.56 220 LEU A N 1
ATOM 1713 C CA . LEU A 1 220 ? -8.627 -1.083 23.792 1.00 98.56 220 LEU A CA 1
ATOM 1714 C C . LEU A 1 220 ? -9.425 0.223 23.633 1.00 98.56 220 LEU A C 1
ATOM 1716 O O . LEU A 1 220 ? -10.105 0.409 22.626 1.00 98.56 220 LEU A O 1
ATOM 1720 N N . SER A 1 221 ? -9.299 1.151 24.586 1.00 97.75 221 SER A N 1
ATOM 1721 C CA . SER A 1 221 ? -9.922 2.482 24.528 1.00 97.75 221 SER A CA 1
ATOM 1722 C C . SER A 1 221 ? -9.087 3.526 23.767 1.00 97.75 221 SER A C 1
ATOM 1724 O O . SER A 1 221 ? -9.505 4.675 23.615 1.00 97.75 221 SER A O 1
ATOM 1726 N N . SER A 1 222 ? -7.905 3.148 23.268 1.00 98.00 222 SER A N 1
ATOM 1727 C CA . SER A 1 222 ? -6.9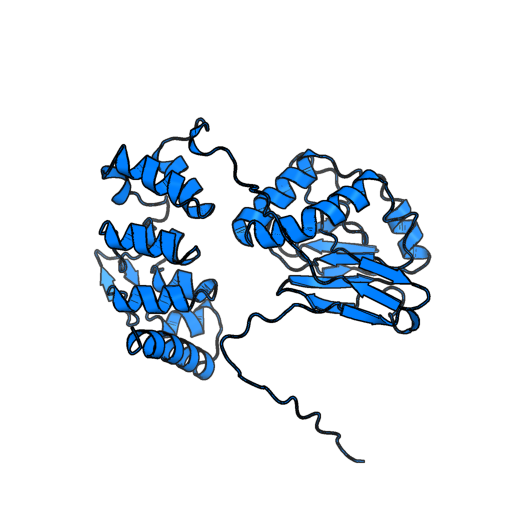71 4.069 22.622 1.00 98.00 222 SER A CA 1
ATOM 1728 C C . SER A 1 222 ? -7.520 4.662 21.329 1.00 98.00 222 SER A C 1
ATOM 1730 O O . SER A 1 222 ? -7.987 3.957 20.432 1.00 98.00 222 SER A O 1
ATOM 1732 N N . THR A 1 223 ? -7.342 5.975 21.197 1.00 97.00 223 THR A N 1
ATOM 1733 C CA . THR A 1 223 ? -7.639 6.734 19.982 1.00 97.00 223 THR A CA 1
ATOM 1734 C C . THR A 1 223 ? -6.402 7.427 19.419 1.00 97.00 223 THR A C 1
ATOM 1736 O O . THR A 1 223 ? -5.489 7.807 20.166 1.00 97.00 223 THR A O 1
ATOM 1739 N N . THR A 1 224 ? -6.360 7.582 18.096 1.00 96.44 224 THR A N 1
ATOM 1740 C CA . THR A 1 224 ? -5.368 8.413 17.405 1.00 96.44 224 THR A CA 1
ATOM 1741 C C . THR A 1 224 ? -5.567 9.893 17.747 1.00 96.44 224 THR A C 1
ATOM 1743 O O . THR A 1 224 ? -6.570 10.276 18.352 1.00 96.44 224 THR A O 1
ATOM 1746 N N . SER A 1 225 ? -4.637 10.752 17.325 1.00 94.81 225 SER A N 1
ATOM 1747 C CA . SER A 1 225 ? -4.746 12.212 17.489 1.00 94.81 225 SER A CA 1
ATOM 1748 C C . SER A 1 225 ? -5.994 12.818 16.832 1.00 94.81 225 SER A C 1
ATOM 1750 O O . SER A 1 225 ? -6.493 13.835 17.297 1.00 94.81 225 SER A O 1
ATOM 1752 N N . VAL A 1 226 ? -6.528 12.177 15.788 1.00 94.44 226 VAL A N 1
ATOM 1753 C CA . VAL A 1 226 ? -7.773 12.575 15.104 1.00 94.44 226 VAL A CA 1
ATOM 1754 C C . VAL A 1 226 ? -9.000 11.808 15.609 1.00 94.44 226 VAL A C 1
ATOM 1756 O O . VAL A 1 226 ? -10.044 11.795 14.963 1.00 94.44 226 VAL A O 1
ATOM 1759 N N . GLY A 1 227 ? -8.892 11.132 16.754 1.00 94.94 227 GLY A N 1
ATOM 1760 C CA . GLY A 1 227 ? -10.021 10.465 17.399 1.00 94.94 227 GLY A CA 1
ATOM 1761 C C . GLY A 1 227 ? -10.420 9.114 16.795 1.00 94.94 227 GLY A C 1
ATOM 1762 O O . GLY A 1 227 ? -11.417 8.547 17.231 1.00 94.94 227 GLY A O 1
ATOM 1763 N N . CYS A 1 228 ? -9.672 8.547 15.844 1.00 96.25 228 CYS A N 1
ATOM 1764 C CA . CYS A 1 228 ? -9.954 7.199 15.329 1.00 96.25 228 CYS A CA 1
ATOM 1765 C C . CYS A 1 228 ? -9.645 6.144 16.402 1.00 96.25 228 CYS A C 1
ATOM 1767 O O . CYS A 1 228 ? -8.571 6.190 16.997 1.00 96.25 228 CYS A O 1
ATOM 1769 N N . ASN A 1 229 ? -10.535 5.175 16.633 1.00 97.31 229 ASN A N 1
ATOM 1770 C CA . ASN A 1 229 ? -10.225 4.011 17.482 1.00 97.31 229 ASN A CA 1
ATOM 1771 C C . ASN A 1 229 ? -9.459 2.919 16.707 1.00 97.31 229 ASN A C 1
ATOM 1773 O O . ASN A 1 229 ? -9.150 3.068 15.524 1.00 97.31 229 ASN A O 1
ATOM 1777 N N . LEU A 1 230 ? -9.178 1.795 17.370 1.00 98.62 230 LEU A N 1
ATOM 1778 C CA . LEU A 1 230 ? -8.444 0.673 16.776 1.00 98.62 230 LEU A CA 1
ATOM 1779 C C . LEU A 1 230 ? -9.175 0.045 15.574 1.00 98.62 230 LEU A C 1
ATOM 1781 O O . LEU A 1 230 ? -8.529 -0.310 14.590 1.00 98.62 230 LEU A O 1
ATOM 1785 N N . VAL A 1 231 ? -10.510 -0.033 15.617 1.00 98.62 231 VAL A N 1
ATOM 1786 C CA . VAL A 1 231 ? -11.339 -0.621 14.548 1.00 98.62 231 VAL A CA 1
ATOM 1787 C C . VAL A 1 231 ? -11.313 0.229 13.275 1.00 98.62 231 VAL A C 1
ATOM 1789 O O . VAL A 1 231 ? -11.255 -0.333 12.185 1.00 98.62 231 VAL A O 1
ATOM 1792 N N . HIS A 1 232 ? -11.221 1.562 13.374 1.00 98.19 232 HIS A N 1
ATOM 1793 C CA . HIS A 1 232 ? -10.972 2.419 12.203 1.00 98.19 232 HIS A CA 1
ATOM 1794 C C . HIS A 1 232 ? -9.693 2.012 11.464 1.00 98.19 232 HIS A C 1
ATOM 1796 O O . HIS A 1 232 ? -9.700 1.827 10.251 1.00 98.19 232 HIS A O 1
ATOM 1802 N N . LEU A 1 233 ? -8.589 1.858 12.199 1.00 97.38 233 LEU A N 1
ATOM 1803 C CA . LEU A 1 233 ? -7.295 1.513 11.611 1.00 97.38 233 LEU A CA 1
ATOM 1804 C C . LEU A 1 233 ? -7.324 0.102 11.006 1.00 97.38 233 LEU A C 1
ATOM 1806 O O . LEU A 1 233 ? -6.864 -0.102 9.881 1.00 97.38 233 LEU A O 1
ATOM 1810 N N . ALA A 1 234 ? -7.919 -0.845 11.731 1.00 98.06 234 ALA A N 1
ATOM 1811 C CA . ALA A 1 234 ? -8.053 -2.241 11.331 1.00 98.06 234 ALA A CA 1
ATOM 1812 C C . ALA A 1 234 ? -8.990 -2.467 10.137 1.00 98.06 234 ALA A C 1
ATOM 1814 O O . ALA A 1 234 ? -8.839 -3.453 9.425 1.00 98.06 234 ALA A O 1
ATOM 1815 N N . SER A 1 235 ? -9.911 -1.539 9.862 1.00 97.94 235 SER A N 1
ATOM 1816 C CA . SER A 1 235 ? -10.857 -1.638 8.738 1.00 97.94 235 SER A CA 1
ATOM 1817 C C . SER A 1 235 ? -10.160 -1.767 7.376 1.00 97.94 235 SER A C 1
ATOM 1819 O O . SER A 1 235 ? -10.706 -2.360 6.448 1.00 97.94 235 SER A O 1
ATOM 1821 N N . SER A 1 236 ? -8.922 -1.273 7.276 1.00 94.31 236 SER A N 1
ATOM 1822 C CA . SER A 1 236 ? -8.060 -1.360 6.088 1.00 94.31 236 SER A CA 1
ATOM 1823 C C . SER A 1 236 ? -7.120 -2.579 6.054 1.00 94.31 236 SER A C 1
ATOM 1825 O O . SER A 1 236 ? -6.322 -2.714 5.124 1.00 94.31 236 SER A O 1
ATOM 1827 N N . LYS A 1 237 ? -7.162 -3.445 7.074 1.00 95.44 237 LYS A N 1
ATOM 1828 C CA . LYS A 1 237 ? -6.190 -4.527 7.324 1.00 95.44 237 LYS A CA 1
ATOM 1829 C C . LYS A 1 237 ? -6.810 -5.909 7.098 1.00 95.44 237 LYS A C 1
ATOM 1831 O O . LYS A 1 237 ? -7.827 -6.018 6.407 1.00 95.44 237 LYS A O 1
ATOM 1836 N N . SER A 1 238 ? -6.162 -6.963 7.594 1.00 95.38 238 SER A N 1
ATOM 1837 C CA . SER A 1 238 ? -6.704 -8.322 7.578 1.00 95.38 238 SER A CA 1
ATOM 1838 C C . SER A 1 238 ? -8.039 -8.415 8.324 1.00 95.38 238 SER A C 1
ATOM 1840 O O . SER A 1 238 ? -8.297 -7.675 9.283 1.00 95.38 238 SER A O 1
ATOM 1842 N N . LYS A 1 239 ? -8.898 -9.342 7.885 1.00 96.62 239 LYS A N 1
ATOM 1843 C CA . LYS A 1 239 ? -10.180 -9.610 8.548 1.00 96.62 239 LYS A CA 1
ATOM 1844 C C . LYS A 1 239 ? -9.947 -10.171 9.950 1.00 96.62 239 LYS A C 1
ATOM 1846 O O . LYS A 1 239 ? -10.702 -9.865 10.862 1.00 96.62 239 LYS A O 1
ATOM 1851 N N . GLU A 1 240 ? -8.876 -10.934 10.142 1.00 98.31 240 GLU A N 1
ATOM 1852 C CA . GLU A 1 240 ? -8.484 -11.548 11.409 1.00 98.31 240 GLU A CA 1
ATOM 1853 C C . GLU A 1 240 ? -8.139 -10.491 12.462 1.00 98.31 240 GLU A C 1
ATOM 1855 O O . GLU A 1 240 ? -8.594 -10.579 13.605 1.00 98.31 240 GLU A O 1
ATOM 1860 N N . LEU A 1 241 ? -7.371 -9.461 12.084 1.00 98.62 241 LEU A N 1
ATOM 1861 C CA . LEU A 1 241 ? -7.047 -8.359 12.986 1.00 98.62 241 LEU A CA 1
ATOM 1862 C C . LEU A 1 241 ? -8.282 -7.522 13.319 1.00 98.62 241 LEU A C 1
ATOM 1864 O O . LEU A 1 241 ? -8.477 -7.152 14.480 1.00 98.62 241 LEU A O 1
ATOM 1868 N N . LEU A 1 242 ? -9.125 -7.249 12.321 1.00 98.75 242 LEU A N 1
ATOM 1869 C CA . LEU A 1 242 ? -10.391 -6.551 12.517 1.00 98.75 242 LEU A CA 1
ATOM 1870 C C . LEU A 1 242 ? -11.326 -7.323 13.461 1.00 98.75 242 LEU A C 1
ATOM 1872 O O . LEU A 1 242 ? -11.798 -6.743 14.438 1.00 98.75 242 LEU A O 1
ATOM 1876 N N . SER A 1 243 ? -11.536 -8.618 13.205 1.00 98.62 243 SER A N 1
ATOM 1877 C CA . SER A 1 243 ? -12.343 -9.524 14.035 1.00 98.62 243 SER A CA 1
ATOM 1878 C C . SER A 1 243 ? -11.862 -9.511 15.468 1.00 98.62 243 SER A C 1
ATOM 1880 O O . SER A 1 243 ? -12.637 -9.190 16.359 1.00 98.62 243 SER A O 1
ATOM 1882 N N . TYR A 1 244 ? -10.563 -9.726 15.687 1.00 98.81 244 TYR A N 1
ATOM 1883 C CA . TYR A 1 244 ? -10.001 -9.745 17.030 1.00 98.81 244 TYR A CA 1
ATOM 1884 C C . TYR A 1 244 ? -10.329 -8.475 17.832 1.00 98.81 244 TYR A C 1
ATOM 1886 O O . TYR A 1 244 ? -10.682 -8.563 19.005 1.00 98.81 244 TYR A O 1
ATOM 1894 N N . LEU A 1 245 ? -10.229 -7.286 17.229 1.00 98.81 245 LEU A N 1
ATOM 1895 C CA . LEU A 1 245 ? -10.521 -6.033 17.933 1.00 98.81 245 LEU A CA 1
ATOM 1896 C C . LEU A 1 245 ? -12.017 -5.844 18.213 1.00 98.81 245 LEU A C 1
ATOM 1898 O O . LEU A 1 245 ? -12.371 -5.338 19.280 1.00 98.81 245 LEU A O 1
ATOM 1902 N N . ILE A 1 246 ? -12.884 -6.261 17.289 1.00 98.69 246 ILE A N 1
ATOM 1903 C CA . ILE A 1 246 ? -14.340 -6.233 17.483 1.00 98.69 246 ILE A CA 1
ATOM 1904 C C . ILE A 1 246 ? -14.751 -7.225 18.581 1.00 98.69 246 ILE A C 1
ATOM 1906 O O . ILE A 1 246 ? -15.492 -6.846 19.485 1.00 98.69 246 ILE A O 1
ATOM 1910 N N . ASP A 1 247 ? -14.177 -8.430 18.596 1.00 98.38 247 ASP A N 1
ATOM 1911 C CA . ASP A 1 247 ? -14.399 -9.457 19.627 1.00 98.38 247 ASP A CA 1
ATOM 1912 C C . ASP A 1 247 ? -13.940 -8.994 21.022 1.00 98.38 247 ASP A C 1
ATOM 1914 O O . ASP A 1 247 ? -14.444 -9.449 22.050 1.00 98.38 247 ASP A O 1
ATOM 1918 N N . LYS A 1 248 ? -12.985 -8.055 21.083 1.00 98.50 248 LYS A N 1
ATOM 1919 C CA . LYS A 1 248 ? -12.560 -7.384 22.324 1.00 98.50 248 LYS A CA 1
ATOM 1920 C C . LYS A 1 248 ? -13.437 -6.188 22.715 1.00 98.50 248 LYS A C 1
ATOM 1922 O O . LYS A 1 248 ? -13.125 -5.517 23.697 1.00 98.50 248 LYS A O 1
ATOM 1927 N N . GLY A 1 249 ? -14.525 -5.929 21.992 1.00 97.81 249 GLY A N 1
ATOM 1928 C CA . GLY A 1 249 ? -15.515 -4.904 22.319 1.00 97.81 249 GLY A CA 1
ATOM 1929 C C . GLY A 1 249 ? -15.155 -3.492 21.855 1.00 97.81 249 GLY A C 1
ATOM 1930 O O . GLY A 1 249 ? -15.734 -2.522 22.346 1.00 97.81 249 GLY A O 1
ATOM 1931 N N . VAL A 1 250 ? -14.203 -3.330 20.930 1.00 98.50 250 VAL A N 1
ATOM 1932 C CA . VAL A 1 250 ? -13.912 -2.007 20.360 1.00 98.50 250 VAL A CA 1
ATOM 1933 C C . VAL A 1 250 ? -15.069 -1.585 19.447 1.00 98.50 250 VAL A C 1
ATOM 1935 O O . VAL A 1 250 ? -15.446 -2.311 18.532 1.00 98.50 250 VAL A O 1
ATOM 1938 N N . SER A 1 251 ? -15.622 -0.390 19.680 1.00 97.62 251 SER A N 1
ATOM 1939 C CA . SER A 1 251 ? -16.801 0.110 18.953 1.00 97.62 251 SER A CA 1
ATOM 1940 C C . SER A 1 251 ? -16.605 0.165 17.428 1.00 97.62 251 SER A C 1
ATOM 1942 O O . SER A 1 251 ? -15.614 0.706 16.929 1.00 97.62 251 SER A O 1
ATOM 1944 N N . THR A 1 252 ? -17.606 -0.322 16.694 1.00 97.88 252 THR A N 1
ATOM 1945 C CA . THR A 1 252 ? -17.710 -0.274 15.225 1.00 97.88 252 THR A CA 1
ATOM 1946 C C . THR A 1 252 ? -18.380 1.004 14.710 1.00 97.88 252 THR A C 1
ATOM 1948 O O . THR A 1 252 ? -18.350 1.272 13.510 1.00 97.88 252 THR A O 1
ATOM 1951 N N . THR A 1 253 ? -18.964 1.814 15.601 1.00 96.88 253 THR A N 1
ATOM 1952 C CA . THR A 1 253 ? -19.769 2.997 15.252 1.00 96.88 253 THR A CA 1
ATOM 1953 C C . THR A 1 253 ? -19.128 4.317 15.647 1.00 96.88 253 THR A C 1
ATOM 1955 O O . THR A 1 253 ? -19.696 5.364 15.342 1.00 96.88 253 THR A O 1
ATOM 1958 N N . LYS A 1 254 ? -17.973 4.307 16.320 1.00 96.38 254 LYS A N 1
ATOM 1959 C CA . LYS A 1 254 ? -17.305 5.554 16.699 1.00 96.38 254 LYS A CA 1
ATOM 1960 C C . LYS A 1 254 ? -17.082 6.423 15.456 1.00 96.38 254 LYS A C 1
ATOM 1962 O O . LYS A 1 254 ? -16.632 5.922 14.431 1.00 96.38 254 LYS A O 1
ATOM 1967 N N . VAL A 1 255 ? -17.353 7.715 15.579 1.00 96.12 255 VAL A N 1
ATOM 1968 C CA . VAL A 1 255 ? -17.024 8.724 14.567 1.00 96.12 255 VAL A CA 1
ATOM 1969 C C . VAL A 1 255 ? -15.682 9.356 14.947 1.00 96.12 255 VAL A C 1
ATOM 1971 O O . VAL A 1 255 ? -15.443 9.641 16.120 1.00 96.12 255 VAL A O 1
ATOM 1974 N N . CYS A 1 256 ? -14.754 9.513 14.002 1.00 93.31 256 CYS A N 1
ATOM 1975 C CA . CYS A 1 256 ? -13.518 10.260 14.255 1.00 93.31 256 CYS A CA 1
ATOM 1976 C C . CYS A 1 256 ? -13.721 11.766 14.021 1.00 93.31 256 CYS A C 1
ATOM 1978 O O . CYS A 1 256 ? -14.741 12.194 13.483 1.00 93.31 256 CYS A O 1
ATOM 1980 N N . ASN A 1 257 ? -12.741 12.598 14.379 1.00 92.75 257 ASN A N 1
ATOM 1981 C CA . ASN A 1 257 ? -12.867 14.060 14.281 1.00 92.75 257 ASN A CA 1
ATOM 1982 C C . ASN A 1 257 ? -13.114 14.542 12.838 1.00 92.75 257 ASN A C 1
ATOM 1984 O O . ASN A 1 257 ? -13.728 15.585 12.631 1.00 92.75 257 ASN A O 1
ATOM 1988 N N . ASN A 1 258 ? -12.697 13.750 11.846 1.00 89.94 258 ASN A N 1
ATOM 1989 C CA . ASN A 1 258 ? -12.926 14.009 10.424 1.00 89.94 258 ASN A CA 1
ATOM 1990 C C . ASN A 1 258 ? -14.258 13.434 9.912 1.00 89.94 258 ASN A C 1
ATOM 1992 O O . ASN A 1 258 ? -14.450 13.331 8.708 1.00 89.94 258 ASN A O 1
ATOM 1996 N N . ARG A 1 259 ? -15.172 13.039 10.808 1.00 93.44 259 ARG A N 1
ATOM 1997 C CA . ARG A 1 259 ? -16.498 12.477 10.493 1.00 93.44 259 ARG A CA 1
ATOM 1998 C C . ARG A 1 259 ? -16.491 11.128 9.766 1.00 93.44 259 ARG A C 1
ATOM 2000 O O . ARG A 1 259 ? -17.536 10.694 9.286 1.00 93.44 259 ARG A O 1
ATOM 2007 N N . TYR A 1 260 ? -15.349 10.442 9.734 1.00 94.88 260 TYR A N 1
ATOM 2008 C CA . TYR A 1 260 ? -15.266 9.081 9.214 1.00 94.88 260 TYR A CA 1
ATOM 2009 C C . TYR A 1 260 ? -15.681 8.053 10.255 1.00 94.88 260 TYR A C 1
ATOM 2011 O O . TYR A 1 260 ? -15.445 8.224 11.452 1.00 94.88 260 TYR A O 1
ATOM 2019 N N . THR A 1 261 ? -16.248 6.962 9.757 1.00 97.06 261 THR A N 1
ATOM 2020 C CA . THR A 1 261 ? -16.567 5.753 10.513 1.00 97.06 261 THR A CA 1
ATOM 2021 C C . THR A 1 261 ? -15.674 4.603 10.037 1.00 97.06 261 THR A C 1
ATOM 2023 O O . THR A 1 261 ? -15.109 4.673 8.937 1.00 97.06 261 THR A O 1
ATOM 2026 N N . PRO A 1 262 ? -15.540 3.510 10.806 1.00 97.75 262 PRO A N 1
ATOM 2027 C CA . PRO A 1 262 ? -14.754 2.358 10.373 1.00 97.75 262 PRO A CA 1
ATOM 2028 C C . PRO A 1 262 ? -15.194 1.786 9.018 1.00 97.75 262 PRO A C 1
ATOM 2030 O O . PRO A 1 262 ? -14.354 1.491 8.167 1.00 97.75 262 PRO A O 1
ATOM 2033 N N . ILE A 1 263 ? -16.507 1.710 8.769 1.00 97.75 263 ILE A N 1
ATOM 2034 C CA . ILE A 1 263 ? -17.026 1.182 7.502 1.00 97.75 263 ILE A CA 1
ATOM 2035 C C . ILE A 1 263 ? -16.649 2.070 6.312 1.00 97.75 263 ILE A C 1
ATOM 2037 O O . ILE A 1 263 ? -16.210 1.542 5.291 1.00 97.75 263 ILE A O 1
ATOM 2041 N N . MET A 1 264 ? -16.697 3.401 6.454 1.00 97.19 264 MET A N 1
ATOM 2042 C CA . MET A 1 264 ? -16.237 4.322 5.405 1.00 97.19 264 MET A CA 1
ATOM 2043 C C . MET A 1 264 ? -14.767 4.072 5.054 1.00 97.19 264 MET A C 1
ATOM 2045 O O . MET A 1 264 ? -14.425 3.980 3.878 1.00 97.19 264 MET A O 1
ATOM 2049 N N . LEU A 1 265 ? -13.908 3.862 6.060 1.00 95.81 265 LEU A N 1
ATOM 2050 C CA . LEU A 1 265 ? -12.497 3.556 5.821 1.00 95.81 265 LEU A CA 1
ATOM 2051 C C . LEU A 1 265 ? -12.300 2.214 5.112 1.00 95.81 265 LEU A C 1
ATOM 2053 O O . LEU A 1 265 ? -11.442 2.137 4.242 1.00 95.81 265 LEU A O 1
ATOM 2057 N N . SER A 1 266 ? -13.075 1.171 5.429 1.00 96.12 266 SER A N 1
ATOM 2058 C CA . SER A 1 266 ? -12.990 -0.096 4.681 1.00 96.12 266 SER A CA 1
ATOM 2059 C C . SER A 1 266 ? -13.380 0.071 3.207 1.00 96.12 266 SER A C 1
ATOM 2061 O O . SER A 1 266 ? -12.708 -0.483 2.338 1.00 96.12 266 SER A O 1
ATOM 2063 N N . MET A 1 267 ? -14.399 0.888 2.916 1.00 95.38 267 MET A N 1
ATOM 2064 C CA . MET A 1 267 ? -14.839 1.174 1.548 1.00 95.38 267 MET A CA 1
ATOM 2065 C C . MET A 1 267 ? -13.804 1.992 0.772 1.00 95.38 267 MET A C 1
ATOM 2067 O O . MET A 1 267 ? -13.509 1.653 -0.369 1.00 95.38 267 MET A O 1
ATOM 2071 N N . MET A 1 268 ? -13.176 2.984 1.412 1.00 91.44 268 MET A N 1
ATOM 2072 C CA . MET A 1 268 ? -12.116 3.816 0.821 1.00 91.44 268 MET A CA 1
ATOM 2073 C C . MET A 1 268 ? -10.964 2.997 0.220 1.00 91.44 268 MET A C 1
ATOM 2075 O O . MET A 1 268 ? -10.393 3.360 -0.802 1.00 91.44 268 MET A O 1
ATOM 2079 N N . VAL A 1 269 ? -10.598 1.889 0.871 1.00 88.75 269 VAL A N 1
ATOM 2080 C CA . VAL A 1 269 ? -9.519 0.982 0.431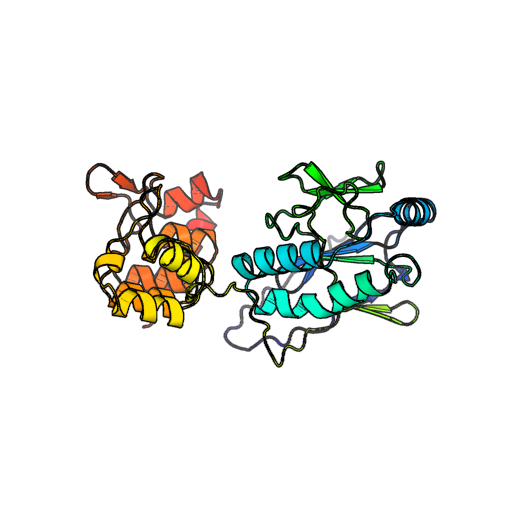 1.00 88.75 269 VAL A CA 1
ATOM 2081 C C . VAL A 1 269 ? -10.034 -0.257 -0.307 1.00 88.75 269 VAL A C 1
ATOM 2083 O O . VAL A 1 269 ? -9.256 -1.168 -0.590 1.00 88.75 269 VAL A O 1
ATOM 2086 N N . GLY A 1 270 ? -11.333 -0.328 -0.611 1.00 91.00 270 GLY A N 1
ATOM 2087 C CA . GLY A 1 270 ? -11.940 -1.451 -1.332 1.00 91.00 270 GLY A CA 1
ATOM 2088 C C . GLY A 1 270 ? -12.004 -2.762 -0.536 1.00 91.00 270 GLY A C 1
ATOM 2089 O O . GLY A 1 270 ? -12.153 -3.839 -1.113 1.00 91.00 270 GLY A O 1
ATOM 2090 N N . LYS A 1 271 ? -11.896 -2.711 0.798 1.00 93.81 271 LYS A N 1
ATOM 2091 C CA . LYS A 1 271 ? -12.015 -3.869 1.700 1.00 93.81 271 LYS A CA 1
ATOM 2092 C C . LYS A 1 271 ? -13.487 -4.206 1.964 1.00 93.81 271 LYS A C 1
ATOM 2094 O O . LYS A 1 271 ? -13.947 -4.188 3.102 1.00 93.81 271 LYS A O 1
ATOM 2099 N N . HIS A 1 272 ? -14.225 -4.537 0.904 1.00 94.50 272 HIS A N 1
ATOM 2100 C CA . HIS A 1 272 ? -15.671 -4.793 0.963 1.00 94.50 272 HIS A CA 1
ATOM 2101 C C . HIS A 1 272 ? -16.049 -5.927 1.931 1.00 94.50 272 HIS A C 1
ATOM 2103 O O . HIS A 1 272 ? -17.055 -5.832 2.623 1.00 94.50 272 HIS A O 1
ATOM 2109 N N . GLU A 1 273 ? -15.217 -6.964 2.056 1.00 95.12 273 GLU A N 1
ATOM 2110 C CA . GLU A 1 273 ? -15.430 -8.050 3.026 1.00 95.12 273 GLU A CA 1
ATOM 2111 C C . GLU A 1 273 ? -15.376 -7.552 4.479 1.00 95.12 273 GLU A C 1
ATOM 2113 O O . GLU A 1 273 ? -16.192 -7.960 5.307 1.00 95.12 273 GLU A O 1
ATOM 2118 N N . ASN A 1 274 ? -14.459 -6.626 4.785 1.00 97.31 274 ASN A N 1
ATOM 2119 C CA . ASN A 1 274 ? -14.397 -5.971 6.092 1.00 97.31 274 ASN A CA 1
ATOM 2120 C C . ASN A 1 274 ? -15.603 -5.047 6.302 1.00 97.31 274 ASN A C 1
ATOM 2122 O O . ASN A 1 274 ? -16.111 -4.972 7.417 1.00 97.31 274 ASN A O 1
ATOM 2126 N N . ALA A 1 275 ? -16.087 -4.378 5.249 1.00 97.38 275 ALA A N 1
ATOM 2127 C CA . ALA A 1 275 ? -17.292 -3.552 5.314 1.00 97.38 275 ALA A CA 1
ATOM 2128 C C . ALA A 1 275 ? -18.528 -4.394 5.674 1.00 97.38 275 ALA A C 1
ATOM 2130 O O . ALA A 1 275 ? -19.236 -4.066 6.624 1.00 97.38 275 ALA A O 1
ATOM 2131 N N . SER A 1 276 ? -18.741 -5.523 4.986 1.00 96.44 276 SER A N 1
ATOM 2132 C CA . SER A 1 276 ? -19.791 -6.494 5.326 1.00 96.44 276 SER A CA 1
ATOM 2133 C C . SER A 1 276 ? -19.647 -7.016 6.753 1.00 96.44 276 SER A C 1
ATOM 2135 O O . SER A 1 276 ? -20.621 -7.070 7.501 1.00 96.44 276 SER A O 1
ATOM 2137 N N . PHE A 1 277 ? -18.424 -7.355 7.167 1.00 96.75 277 PHE A N 1
ATOM 2138 C CA . PHE A 1 277 ? -18.163 -7.815 8.528 1.00 96.75 277 PHE A CA 1
ATOM 2139 C C . PHE A 1 277 ? -18.505 -6.745 9.578 1.00 96.75 277 PHE A C 1
ATOM 2141 O O . PHE A 1 277 ? -19.134 -7.056 10.587 1.00 96.75 277 PHE A O 1
ATOM 2148 N N . LEU A 1 278 ? -18.176 -5.477 9.325 1.00 98.06 278 LEU A N 1
ATOM 2149 C CA . LEU A 1 278 ? -18.550 -4.349 10.181 1.00 98.06 278 LEU A CA 1
ATOM 2150 C C . LEU A 1 278 ? -20.072 -4.170 10.273 1.00 98.06 278 LEU A C 1
ATOM 2152 O O . LEU A 1 278 ? -20.580 -3.917 11.366 1.00 98.06 278 LEU A O 1
ATOM 2156 N N . LEU A 1 279 ? -20.809 -4.337 9.168 1.00 96.38 279 LEU A N 1
ATOM 2157 C CA . LEU A 1 279 ? -22.281 -4.294 9.166 1.00 96.38 279 LEU A CA 1
ATOM 2158 C C . LEU A 1 279 ? -22.890 -5.384 10.046 1.00 96.38 279 LEU A C 1
ATOM 2160 O O . LEU A 1 279 ? -23.819 -5.109 10.807 1.00 96.38 279 LEU A O 1
ATOM 2164 N N . ASN A 1 280 ? -22.335 -6.596 9.990 1.00 95.31 280 ASN A N 1
ATOM 2165 C CA . ASN A 1 280 ? -22.759 -7.708 10.844 1.00 95.31 280 ASN A CA 1
ATOM 2166 C C . ASN A 1 280 ? -22.522 -7.418 12.335 1.00 95.31 280 ASN A C 1
ATOM 2168 O O . ASN A 1 280 ? -23.213 -7.971 13.184 1.00 95.31 280 ASN A O 1
ATOM 2172 N N . HIS A 1 281 ? -21.607 -6.497 12.646 1.00 96.88 281 HIS A N 1
ATOM 2173 C CA . HIS A 1 281 ? -21.251 -6.077 14.002 1.00 96.88 281 HIS A CA 1
ATOM 2174 C C . HIS A 1 281 ? -21.729 -4.650 14.323 1.00 96.88 281 HIS A C 1
ATOM 2176 O O . HIS A 1 281 ? -21.097 -3.918 15.089 1.00 96.88 281 HIS A O 1
ATOM 2182 N N . GLY A 1 282 ? -22.858 -4.237 13.739 1.00 95.19 282 GLY A N 1
ATOM 2183 C CA . GLY A 1 282 ? -23.590 -3.036 14.151 1.00 95.19 282 GLY A CA 1
ATOM 2184 C C . GLY A 1 282 ? -23.100 -1.713 13.561 1.00 95.19 282 GLY A C 1
ATOM 2185 O O . GLY A 1 282 ? -23.581 -0.658 13.984 1.00 95.19 282 GLY A O 1
ATOM 2186 N N . ALA A 1 283 ? -22.186 -1.730 12.583 1.00 96.81 283 ALA A N 1
ATOM 2187 C CA . ALA A 1 283 ? -21.846 -0.519 11.840 1.00 96.81 283 ALA A CA 1
ATOM 2188 C C . ALA A 1 283 ? -23.079 0.053 11.116 1.00 96.81 283 ALA A C 1
ATOM 2190 O O . ALA A 1 283 ? -23.956 -0.677 10.650 1.00 96.81 283 ALA A O 1
ATOM 2191 N N . LYS A 1 284 ? -23.139 1.383 11.017 1.00 95.75 284 LYS A N 1
ATOM 2192 C CA . LYS A 1 284 ? -24.271 2.118 10.441 1.00 95.75 284 LYS A CA 1
ATOM 2193 C C . LYS A 1 284 ? -23.911 2.655 9.057 1.00 95.75 284 LYS A C 1
ATOM 2195 O O . LYS A 1 284 ? -22.815 3.177 8.870 1.00 95.75 284 LYS A O 1
ATOM 2200 N N . ILE A 1 285 ? -24.855 2.565 8.120 1.00 95.62 285 ILE A N 1
ATOM 2201 C CA . ILE A 1 285 ? -24.731 3.138 6.763 1.00 95.62 285 ILE A CA 1
ATOM 2202 C C . ILE A 1 285 ? -25.525 4.428 6.579 1.00 95.62 285 ILE A C 1
ATOM 2204 O O . ILE A 1 285 ? -25.222 5.205 5.684 1.00 95.62 285 ILE A O 1
ATOM 2208 N N . ASN A 1 286 ? -26.532 4.674 7.413 1.00 96.44 286 ASN A N 1
ATOM 2209 C CA . ASN A 1 286 ? -27.286 5.924 7.390 1.00 96.44 286 ASN A CA 1
ATOM 2210 C C . ASN A 1 286 ? -26.558 6.978 8.224 1.00 96.44 286 ASN A C 1
ATOM 2212 O O . ASN A 1 286 ? -25.795 6.618 9.118 1.00 96.44 286 ASN A O 1
ATOM 2216 N N . ALA A 1 287 ? -26.813 8.260 7.961 1.00 96.44 287 ALA A N 1
ATOM 2217 C CA . ALA A 1 287 ? -26.254 9.346 8.760 1.00 96.44 287 ALA A CA 1
ATOM 2218 C C . ALA A 1 287 ? -26.687 9.241 10.235 1.00 96.44 287 ALA A C 1
ATOM 2220 O O . ALA A 1 287 ? -27.820 8.861 10.538 1.00 96.44 287 ALA A O 1
ATOM 2221 N N . TYR A 1 288 ? -25.786 9.574 11.160 1.00 96.31 288 TYR A N 1
ATOM 2222 C CA . TYR A 1 288 ? -26.058 9.575 12.601 1.00 96.31 288 TYR A CA 1
ATOM 2223 C C . TYR A 1 288 ? -25.091 10.493 13.349 1.00 96.31 288 TYR A C 1
ATOM 2225 O O . TYR A 1 288 ? -24.019 10.813 12.842 1.00 96.31 288 TYR A O 1
ATOM 2233 N N . CYS A 1 289 ? -25.444 10.870 14.578 1.00 93.00 289 CYS A N 1
ATOM 2234 C CA . CYS A 1 289 ? -24.568 11.616 15.477 1.00 93.00 289 CYS A CA 1
ATOM 2235 C C . CYS A 1 289 ? -24.355 10.860 16.793 1.00 93.00 289 CYS A C 1
ATOM 2237 O O . CYS A 1 289 ? -25.278 10.235 17.313 1.00 93.00 289 CYS A O 1
ATOM 2239 N N . GLU A 1 290 ? -23.141 10.934 17.328 1.00 82.25 290 GLU A N 1
ATOM 2240 C CA . GLU A 1 290 ? -22.744 10.411 18.635 1.00 82.25 290 GLU A CA 1
ATOM 2241 C C . GLU A 1 290 ? -21.886 11.476 19.332 1.00 82.25 290 GLU A C 1
ATOM 2243 O O . GLU A 1 290 ? -20.843 11.858 18.809 1.00 82.25 290 GLU A O 1
ATOM 2248 N N . ASN A 1 291 ? -22.329 11.983 20.490 1.00 77.75 291 ASN A N 1
ATOM 2249 C CA . ASN A 1 291 ? -21.613 13.000 21.281 1.00 77.75 291 ASN A CA 1
ATOM 2250 C C . ASN A 1 291 ? -21.112 14.194 20.439 1.00 77.75 291 ASN A C 1
ATOM 2252 O O . ASN A 1 291 ? -19.916 14.469 20.399 1.00 77.75 291 ASN A O 1
ATOM 2256 N N . GLU A 1 292 ? -22.028 14.860 19.724 1.00 82.38 292 GLU A N 1
ATOM 2257 C CA . GLU A 1 292 ? -21.764 16.010 18.830 1.00 82.38 292 GLU A CA 1
ATOM 2258 C C . GLU A 1 292 ? -20.936 15.696 17.566 1.00 82.38 292 GLU A C 1
ATOM 2260 O O . GLU A 1 292 ? -20.774 16.552 16.694 1.00 82.38 292 GLU A O 1
ATOM 2265 N N . GLN A 1 293 ? -20.468 14.457 17.398 1.00 88.94 293 GLN A N 1
ATOM 2266 C CA . GLN A 1 293 ? -19.785 14.002 16.190 1.00 88.94 293 GLN A CA 1
ATOM 2267 C C . GLN A 1 293 ? -20.777 13.302 15.264 1.00 88.94 293 GLN A C 1
ATOM 2269 O O . GLN A 1 293 ? -21.313 12.245 15.588 1.00 88.94 293 GLN A O 1
ATOM 2274 N N . CYS A 1 294 ? -21.019 13.889 14.094 1.00 93.44 294 CYS A N 1
ATOM 2275 C CA . CYS A 1 294 ? -21.941 13.344 13.104 1.00 93.44 294 CYS A CA 1
ATOM 2276 C C . CYS A 1 294 ? -21.196 12.687 11.945 1.00 93.44 294 CYS A C 1
ATOM 2278 O O . CYS A 1 294 ? -20.319 13.305 11.339 1.00 93.44 294 CYS A O 1
ATOM 2280 N N . ALA A 1 295 ? -21.589 11.463 11.609 1.00 95.44 295 ALA A N 1
ATOM 2281 C CA . ALA A 1 295 ? -21.235 10.800 10.368 1.00 95.44 295 ALA A CA 1
ATOM 2282 C C . ALA A 1 295 ? -22.333 11.041 9.324 1.00 95.44 295 ALA A C 1
ATOM 2284 O O . ALA A 1 295 ? -23.527 10.965 9.626 1.00 95.44 295 ALA A O 1
ATOM 2285 N N . LYS A 1 296 ? -21.919 11.313 8.086 1.00 94.88 296 LYS A N 1
ATOM 2286 C CA . LYS A 1 296 ? -22.812 11.304 6.918 1.00 94.88 296 LYS A CA 1
ATOM 2287 C C . LYS A 1 296 ? -23.243 9.872 6.580 1.00 94.88 296 LYS A C 1
ATOM 2289 O O . LYS A 1 296 ? -22.712 8.919 7.153 1.00 94.88 296 LYS A O 1
ATOM 2294 N N . SER A 1 297 ? -24.190 9.702 5.660 1.00 96.25 297 SER A N 1
ATOM 2295 C CA . SER A 1 297 ? -24.498 8.357 5.173 1.00 96.25 297 SER A CA 1
ATOM 2296 C C . SER A 1 297 ? -23.320 7.794 4.367 1.00 96.25 297 SER A C 1
ATOM 2298 O O . SER A 1 297 ? -22.507 8.538 3.814 1.00 96.25 297 SER A O 1
ATOM 2300 N N . LEU A 1 298 ? -23.205 6.468 4.298 1.00 96.19 298 LEU A N 1
ATOM 2301 C CA . LEU A 1 298 ? -22.205 5.809 3.466 1.00 96.19 298 LEU A CA 1
ATOM 2302 C C . LEU A 1 298 ? -22.418 6.144 1.983 1.00 96.19 298 LEU A C 1
ATOM 2304 O O . LEU A 1 298 ? -21.439 6.293 1.262 1.00 96.19 298 LEU A O 1
ATOM 2308 N N . LEU A 1 299 ? -23.673 6.324 1.556 1.00 96.12 299 LEU A N 1
ATOM 2309 C CA . LEU A 1 299 ? -24.010 6.761 0.201 1.00 96.12 299 LEU A CA 1
ATOM 2310 C C . LEU A 1 299 ? -23.428 8.152 -0.092 1.00 96.12 299 LEU A C 1
ATOM 2312 O O . LEU A 1 299 ? -22.649 8.295 -1.028 1.00 96.12 299 LEU A O 1
ATOM 2316 N N . ASP A 1 300 ? -23.688 9.138 0.776 1.00 95.31 300 ASP A N 1
ATOM 2317 C CA . ASP A 1 300 ? -23.147 10.499 0.616 1.00 95.31 300 ASP A CA 1
ATOM 2318 C C . ASP A 1 300 ? -21.613 10.513 0.617 1.00 95.31 300 ASP A C 1
ATOM 2320 O O . ASP A 1 300 ? -20.980 11.330 -0.048 1.00 95.31 300 ASP A O 1
ATOM 2324 N N . TYR A 1 301 ? -20.991 9.638 1.410 1.00 95.69 301 TYR A N 1
ATOM 2325 C CA . TYR A 1 301 ? -19.540 9.490 1.421 1.00 95.69 301 TYR A CA 1
ATOM 2326 C C . TYR A 1 301 ? -19.003 9.004 0.068 1.00 95.69 301 TYR A C 1
ATOM 2328 O O . TYR A 1 301 ? -18.067 9.602 -0.468 1.00 95.69 301 TYR A O 1
ATOM 2336 N N . LEU A 1 302 ? -19.599 7.951 -0.494 1.00 95.88 302 LEU A N 1
ATOM 2337 C CA . LEU A 1 302 ? -19.179 7.390 -1.778 1.00 95.88 302 LEU A CA 1
ATOM 2338 C C . LEU A 1 302 ? -19.393 8.390 -2.925 1.00 95.88 302 LEU A C 1
ATOM 2340 O O . LEU A 1 302 ? -18.486 8.614 -3.724 1.00 95.88 302 LEU A O 1
ATOM 2344 N N . GLU A 1 303 ? -20.541 9.060 -2.969 1.00 94.94 303 GLU A N 1
ATOM 2345 C CA . GLU A 1 303 ? -20.851 9.997 -4.050 1.00 94.94 303 GLU A CA 1
ATOM 2346 C C . GLU A 1 303 ? -20.030 11.288 -3.955 1.00 94.94 303 GLU A C 1
ATOM 2348 O O . GLU A 1 303 ? -19.349 11.672 -4.906 1.00 94.94 303 GLU A O 1
ATOM 2353 N N . TYR A 1 304 ? -20.045 11.959 -2.800 1.00 91.44 304 TYR A N 1
ATOM 2354 C CA . TYR A 1 304 ? -19.505 13.317 -2.697 1.00 91.44 304 TYR A CA 1
ATOM 2355 C C . TYR A 1 304 ? -18.032 13.384 -2.302 1.00 91.44 304 TYR A C 1
ATOM 2357 O O . TYR A 1 304 ? -17.371 14.368 -2.627 1.00 91.44 304 TYR A O 1
ATOM 2365 N N . GLU A 1 305 ? -17.502 12.381 -1.594 1.00 89.94 305 GLU A N 1
ATOM 2366 C CA . GLU A 1 305 ? -16.084 12.371 -1.206 1.00 89.94 305 GLU A CA 1
ATOM 2367 C C . GLU A 1 305 ? -15.236 11.414 -2.037 1.00 89.94 305 GLU A C 1
ATOM 2369 O O . GLU A 1 305 ? -14.068 11.716 -2.276 1.00 89.94 305 GLU A O 1
ATOM 2374 N N . GLN A 1 306 ? -15.786 10.279 -2.484 1.00 88.81 306 GLN A N 1
ATOM 2375 C CA . GLN A 1 306 ? -15.074 9.381 -3.405 1.00 88.81 306 GLN A CA 1
ATOM 2376 C C . GLN A 1 306 ? -15.353 9.703 -4.883 1.00 88.81 306 GLN A C 1
ATOM 2378 O O . GLN A 1 306 ? -14.617 9.235 -5.751 1.00 88.81 306 GLN A O 1
ATOM 2383 N N . GLY A 1 307 ? -16.362 10.534 -5.178 1.00 90.56 307 GLY A N 1
ATOM 2384 C CA . GLY A 1 307 ? -16.702 10.940 -6.545 1.00 90.56 307 GLY A CA 1
ATOM 2385 C C . GLY A 1 307 ? -17.330 9.817 -7.372 1.00 90.56 307 GLY A C 1
ATOM 2386 O O . GLY A 1 307 ? -17.228 9.829 -8.599 1.00 90.56 307 GLY A O 1
ATOM 2387 N N . TYR A 1 308 ? -17.911 8.810 -6.717 1.00 93.62 308 TYR A N 1
ATOM 2388 C CA . TYR A 1 308 ? -18.555 7.688 -7.391 1.00 93.62 308 TYR A CA 1
ATOM 2389 C C . TYR A 1 308 ? -19.924 8.093 -7.933 1.00 93.62 308 TYR A C 1
ATOM 2391 O O . TYR A 1 308 ? -20.597 8.954 -7.369 1.00 93.62 308 TYR A O 1
ATOM 2399 N N . SER A 1 309 ? -20.353 7.471 -9.036 1.00 95.62 309 SER A N 1
ATOM 2400 C CA . SER A 1 309 ? -21.709 7.710 -9.532 1.00 95.62 309 SER A CA 1
ATOM 2401 C C . SER A 1 309 ? -22.742 7.143 -8.547 1.00 95.62 309 SER A C 1
ATOM 2403 O O . SER A 1 309 ? -22.423 6.199 -7.809 1.00 95.62 309 SER A O 1
ATOM 2405 N N . PRO A 1 310 ? -23.978 7.670 -8.534 1.00 93.94 310 PRO A N 1
ATOM 2406 C CA . PRO A 1 310 ? -25.043 7.123 -7.699 1.00 93.94 310 PRO A CA 1
ATOM 2407 C C . PRO A 1 310 ? -25.296 5.630 -7.950 1.00 93.94 310 PRO A C 1
ATOM 2409 O O . PRO A 1 310 ? -25.461 4.857 -7.009 1.00 93.94 310 PRO A O 1
ATOM 2412 N N . GLU A 1 311 ? -25.246 5.191 -9.212 1.00 95.75 311 GLU A N 1
ATOM 2413 C CA . GLU A 1 311 ? -25.465 3.790 -9.591 1.00 95.75 311 GLU A CA 1
ATOM 2414 C C . GLU A 1 311 ? -24.373 2.881 -9.022 1.00 95.75 311 GLU A C 1
ATOM 2416 O O . GLU A 1 311 ? -24.672 1.857 -8.409 1.00 95.75 311 GLU A O 1
ATOM 2421 N N . TYR A 1 312 ? -23.106 3.281 -9.172 1.00 94.25 312 TYR A N 1
ATOM 2422 C CA . TYR A 1 312 ? -21.981 2.507 -8.653 1.00 94.25 312 TYR A CA 1
ATOM 2423 C C . TYR A 1 312 ? -21.957 2.496 -7.119 1.00 94.25 312 TYR A C 1
ATOM 2425 O O . TYR A 1 312 ? -21.657 1.478 -6.497 1.00 94.25 312 TYR A O 1
ATOM 2433 N N . SER A 1 313 ? -22.328 3.611 -6.486 1.00 95.50 313 SER A N 1
ATOM 2434 C CA . SER A 1 313 ? -22.428 3.701 -5.027 1.00 95.50 313 SER A CA 1
ATOM 2435 C C . SER A 1 313 ? -23.520 2.779 -4.478 1.00 95.50 313 SER A C 1
ATOM 2437 O O . SER A 1 313 ? -23.289 2.075 -3.491 1.00 95.50 313 SER A O 1
ATOM 2439 N N . ALA A 1 314 ? -24.681 2.721 -5.139 1.00 93.62 314 ALA A N 1
ATOM 2440 C CA . ALA A 1 314 ? -25.760 1.800 -4.793 1.00 93.62 314 ALA A CA 1
ATOM 2441 C C . ALA A 1 314 ? -25.339 0.330 -4.962 1.00 93.62 314 ALA A C 1
ATOM 2443 O O . ALA A 1 314 ? -25.557 -0.466 -4.047 1.00 93.62 314 ALA A O 1
ATOM 2444 N N . GLU A 1 315 ? -24.667 -0.015 -6.068 1.00 94.31 315 GLU A N 1
ATOM 2445 C CA . GLU A 1 315 ? -24.136 -1.364 -6.312 1.00 94.31 315 GLU A CA 1
ATOM 2446 C C . GLU A 1 315 ? -23.162 -1.797 -5.205 1.00 94.31 315 GLU A C 1
ATOM 2448 O O . GLU A 1 315 ? -23.257 -2.904 -4.670 1.00 94.31 315 GLU A O 1
ATOM 2453 N N . LEU A 1 316 ? -22.239 -0.914 -4.808 1.00 93.75 316 LEU A N 1
ATOM 2454 C CA . LEU A 1 316 ? -21.291 -1.196 -3.730 1.00 93.75 316 LEU A CA 1
ATOM 2455 C C . LEU A 1 316 ? -21.991 -1.437 -2.387 1.00 93.75 316 LEU A C 1
ATOM 2457 O O . LEU A 1 316 ? -21.609 -2.358 -1.660 1.00 93.75 316 LEU A O 1
ATOM 2461 N N . ILE A 1 317 ? -23.012 -0.639 -2.057 1.00 94.50 317 ILE A N 1
ATOM 2462 C CA . ILE A 1 317 ? -23.801 -0.803 -0.827 1.00 94.50 317 ILE A CA 1
ATOM 2463 C C . ILE A 1 317 ? -24.604 -2.111 -0.860 1.00 94.50 317 ILE A C 1
ATOM 2465 O O . ILE A 1 317 ? -24.660 -2.829 0.142 1.00 94.50 317 ILE A O 1
ATOM 2469 N N . GLU A 1 318 ? -25.202 -2.459 -1.998 1.00 92.75 318 GLU A N 1
ATOM 2470 C CA . GLU A 1 318 ? -25.910 -3.727 -2.173 1.00 92.75 318 GLU A CA 1
ATOM 2471 C C . GLU A 1 318 ? -24.957 -4.915 -1.998 1.00 92.75 318 GLU A C 1
ATOM 2473 O O . GLU A 1 318 ? -25.233 -5.829 -1.217 1.00 92.75 318 GLU A O 1
ATOM 2478 N N . LYS A 1 319 ? -23.778 -4.860 -2.627 1.00 90.50 319 LYS A N 1
ATOM 2479 C CA . LYS A 1 319 ? -22.748 -5.899 -2.534 1.00 90.50 319 LYS A CA 1
ATOM 2480 C C . LYS A 1 319 ? -22.336 -6.186 -1.092 1.00 90.50 319 LYS A C 1
ATOM 2482 O O . LYS A 1 319 ? -22.253 -7.352 -0.700 1.00 90.50 319 LYS A O 1
ATOM 2487 N N . ILE A 1 320 ? -22.105 -5.149 -0.283 1.00 92.88 320 ILE A N 1
ATOM 2488 C CA . ILE A 1 320 ? -21.727 -5.347 1.124 1.00 92.88 320 ILE A CA 1
ATOM 2489 C C . ILE A 1 320 ? -22.906 -5.812 1.998 1.00 92.88 320 ILE A C 1
ATOM 2491 O O . ILE A 1 320 ? -22.673 -6.473 3.012 1.00 92.88 320 ILE A O 1
ATOM 2495 N N . ASN A 1 321 ? -24.155 -5.538 1.599 1.00 86.38 321 ASN A N 1
ATOM 2496 C CA . ASN A 1 321 ? -25.362 -6.032 2.272 1.00 86.38 321 ASN A CA 1
ATOM 2497 C C . ASN A 1 321 ? -25.673 -7.499 1.936 1.00 86.38 321 ASN A C 1
ATOM 2499 O O . ASN A 1 321 ? -26.110 -8.243 2.809 1.00 86.38 321 ASN A O 1
ATOM 2503 N N . ILE A 1 322 ? -25.418 -7.963 0.712 1.00 74.38 322 ILE A N 1
ATOM 2504 C CA . ILE A 1 322 ? -25.590 -9.385 0.360 1.00 74.38 322 ILE A CA 1
ATOM 2505 C C . ILE A 1 322 ? -24.613 -10.257 1.166 1.00 74.38 322 ILE A C 1
ATOM 2507 O O . ILE A 1 322 ? -24.982 -11.323 1.667 1.00 74.38 322 ILE A O 1
ATOM 2511 N N . GLY A 1 323 ? -23.389 -9.766 1.389 1.00 62.25 323 GLY A N 1
ATOM 2512 C CA . GLY A 1 323 ? -22.410 -10.409 2.272 1.00 62.25 323 GLY A CA 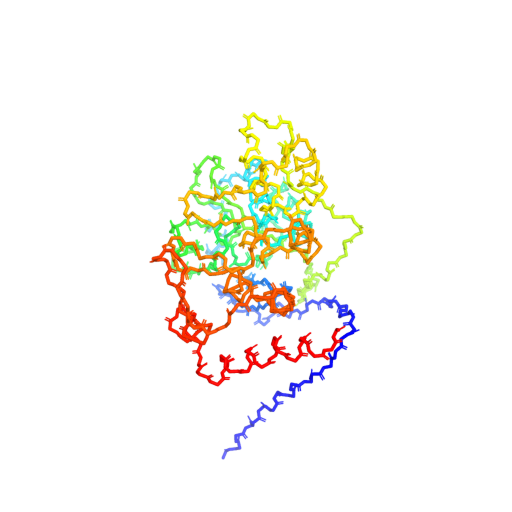1
ATOM 2513 C C . GLY A 1 323 ? -22.868 -10.556 3.734 1.00 62.25 323 GLY A C 1
ATOM 2514 O O . GLY A 1 323 ? -22.320 -11.385 4.456 1.00 62.25 323 GLY A O 1
ATOM 2515 N N . ARG A 1 324 ? -23.884 -9.795 4.171 1.00 62.56 324 ARG A N 1
ATOM 2516 C CA . ARG A 1 324 ? -24.507 -9.912 5.500 1.00 62.56 324 ARG A CA 1
ATOM 2517 C C . ARG A 1 324 ? -25.509 -11.064 5.604 1.00 62.56 324 ARG A C 1
ATOM 2519 O O . ARG A 1 324 ? -25.682 -11.599 6.689 1.00 62.56 324 ARG A O 1
ATOM 2526 N N . LEU A 1 325 ? -26.171 -11.445 4.512 1.00 51.91 325 LEU A N 1
ATOM 2527 C CA . LEU A 1 325 ? -27.221 -12.478 4.520 1.00 51.91 325 LEU A CA 1
ATOM 2528 C C . LEU A 1 325 ? -26.680 -13.907 4.341 1.00 51.91 325 LEU A C 1
ATOM 2530 O O . LEU A 1 325 ? -27.439 -14.865 4.443 1.00 51.91 325 LEU A O 1
ATOM 2534 N N . THR A 1 326 ? -25.392 -14.049 4.026 1.00 52.81 326 THR A N 1
ATOM 2535 C CA . THR A 1 326 ? -24.752 -15.316 3.628 1.00 52.81 326 THR A CA 1
ATOM 2536 C C . THR A 1 326 ? -23.799 -15.897 4.685 1.00 52.81 326 THR A C 1
ATOM 2538 O O . THR A 1 326 ? -23.121 -16.883 4.403 1.00 52.81 326 THR A O 1
ATOM 2541 N N . GLN A 1 327 ? -23.752 -15.316 5.891 1.00 48.66 327 GLN A N 1
ATOM 2542 C CA . GLN A 1 327 ? -22.981 -15.775 7.061 1.00 48.66 327 GLN A CA 1
ATOM 2543 C C . GLN A 1 327 ? -23.915 -15.981 8.250 1.00 48.66 327 GLN A C 1
ATOM 2545 O O . GLN A 1 327 ? -23.648 -16.920 9.029 1.00 48.66 327 GLN A O 1
#

pLDDT: mean 87.94, std 16.45, range [25.48, 98.81]

Sequence (327 aa):
MKKLLLLILIVSFGGQAFEVEDIKINAANLPIGKHIRFEWLSMPTMVLKPSKEQIKSIQRNTNKVTVENLKNSFRSFAKTSGNRKATILYQPTVTAHKNDTLVHSYPIIVLVGINPMRGCALSADYEGNVLIDPCSQTLFSLDGRPITNNGELASVIFIPEYSIEGNQLTIKAPKVDNVIDFSPNILASDLPTKSKLFDAISWDKLDVVKTLIEKDKSLLSSTTSVGCNLVHLASSKSKELLSYLIDKGVSTTKVCNNRYTPIMLSMMVGKHENASFLLNHGAKINAYCENEQCAKSLLDYLEYEQGYSPEYSAELIEKINIGRLTQ

Foldseek 3Di:
DDDDDPDDDPDDDDDDDDQQAKDKDQQVPADELDWDWDADPNFIKTKHQYDPVLLVVLVVQPDADDPLQLLVLLLLLCLQPNLQVSQQQNVVQVVCRVVVCLSPPDSMAMFRQAFSNPRAGWDADSVNQWIARPVPRFTHHPNQHGNDCPDSPGHGTTGGDWDDDPRMIIRGRGDDPDGDQSQDPLVPDPDDLLVSLLSCLSNQPQVSNCVSCVVPVVSLCDADPQGHGSLLSNLLHDPVSNVVSVVSVRDQADATNVQDGSLLSNVVNPVLLSNLVSVLSPYAQDWDDDPNRIHHGSLCCCCPVVVDDSVVSVVSVVSSVVSNVPD

Mean predicted aligned error: 7.7 Å

InterPro domains:
  IPR002110 Ankyrin repeat [PF12796] (197-287)
  IPR002110 Ankyrin repeat [SM00248] (192-221)
  IPR002110 Ankyrin repeat [SM00248] (226-254)
  IPR002110 Ankyrin repeat [SM00248] (258-287)
  IPR036770 Ankyrin repeat-containing domain superfamily [G3DSA:1.25.40.20] (188-308)
  IPR036770 Ankyrin repeat-containing domain superfamily [SSF48403] (193-298)
  IPR036922 Rieske [2Fe-2S] iron-sulphur domain superfamily [G3DSA:2.102.10.10] (17-172)

Radius of gyration: 22.74 Å; Cα contacts (8 Å, |Δi|>4): 509; chains: 1; bounding box: 53×37×72 Å

Nearest PDB structures (foldseek):
  6d65-assembly1_B  TM=8.113E-01  e=1.871E-04  synthetic construct
  4lg6-assembly1_A  TM=7.312E-01  e=7.681E-05  Homo sapiens
  2qyj-assembly1_A  TM=7.474E-01  e=1.517E-04  unclassified
  5aq8-assembly1_A  TM=8.074E-01  e=3.328E-04  synthetic construct
  5et0-assembly2_C  TM=7.709E-01  e=5.339E-03  Mus musculus